Protein AF-A0A2W4J4Z2-F1 (afdb_monomer)

Structure (mmCIF, N/CA/C/O backbone):
data_AF-A0A2W4J4Z2-F1
#
_entry.id   AF-A0A2W4J4Z2-F1
#
loop_
_atom_site.group_PDB
_atom_site.id
_atom_site.type_symbol
_atom_site.label_atom_id
_atom_site.label_alt_id
_atom_site.label_comp_id
_atom_site.label_asym_id
_atom_site.label_entity_id
_atom_site.label_seq_id
_atom_site.pdbx_PDB_ins_code
_atom_site.Cartn_x
_atom_site.Cartn_y
_atom_site.Cartn_z
_atom_site.occupancy
_atom_site.B_iso_or_equiv
_atom_site.auth_seq_id
_atom_site.auth_comp_id
_atom_site.auth_asym_id
_atom_site.auth_atom_id
_atom_site.pdbx_PDB_model_num
ATOM 1 N N . MET A 1 1 ? 28.499 22.709 -15.012 1.00 46.69 1 MET A N 1
ATOM 2 C CA . MET A 1 1 ? 28.611 21.286 -14.610 1.00 46.69 1 MET A CA 1
ATOM 3 C C . MET A 1 1 ? 29.465 21.007 -13.357 1.00 46.69 1 MET A C 1
ATOM 5 O O . MET A 1 1 ? 29.731 19.851 -13.086 1.00 46.69 1 MET A O 1
ATOM 9 N N . ARG A 1 2 ? 29.864 21.999 -12.536 1.00 40.00 2 ARG A N 1
ATOM 10 C CA . ARG A 1 2 ? 30.653 21.748 -11.300 1.00 40.00 2 ARG A CA 1
ATOM 11 C C . ARG A 1 2 ? 29.899 21.963 -9.979 1.00 40.00 2 ARG A C 1
ATOM 13 O O . ARG A 1 2 ? 30.449 21.684 -8.926 1.00 40.00 2 ARG A O 1
ATOM 20 N N . LEU A 1 3 ? 28.638 22.405 -10.022 1.00 38.88 3 LEU A N 1
ATOM 21 C CA . LEU A 1 3 ? 27.833 22.645 -8.814 1.00 38.88 3 LEU A CA 1
ATOM 22 C C . LEU A 1 3 ? 27.005 21.434 -8.351 1.00 38.88 3 LEU A C 1
ATOM 24 O O . LEU A 1 3 ? 26.554 21.417 -7.215 1.00 38.88 3 LEU A O 1
ATOM 28 N N . ARG A 1 4 ? 26.816 20.414 -9.200 1.00 40.72 4 ARG A N 1
ATOM 29 C CA . ARG A 1 4 ? 26.004 19.231 -8.853 1.00 40.72 4 ARG A CA 1
ATOM 30 C C . ARG A 1 4 ? 26.789 18.136 -8.120 1.00 40.72 4 ARG A C 1
ATOM 32 O O . ARG A 1 4 ? 26.182 17.328 -7.436 1.00 40.72 4 ARG A O 1
ATOM 39 N N . LEU A 1 5 ? 28.126 18.159 -8.176 1.00 40.50 5 LEU A N 1
ATOM 40 C CA . LEU A 1 5 ? 28.965 17.169 -7.485 1.00 40.50 5 LEU A CA 1
ATOM 41 C C . LEU A 1 5 ? 29.124 17.436 -5.976 1.00 40.50 5 LEU A C 1
ATOM 43 O O . LEU A 1 5 ? 29.408 16.514 -5.222 1.00 40.50 5 LEU A O 1
ATOM 47 N N . PHE A 1 6 ? 28.931 18.677 -5.514 1.00 36.34 6 PHE A N 1
ATOM 48 C CA . PHE A 1 6 ? 29.131 19.024 -4.099 1.00 36.34 6 PHE A CA 1
ATOM 49 C C . PHE A 1 6 ? 27.925 18.696 -3.204 1.00 36.34 6 PHE A C 1
ATOM 51 O O . PHE A 1 6 ? 28.096 18.503 -2.004 1.00 36.34 6 PHE A O 1
ATOM 58 N N . ALA A 1 7 ? 26.720 18.584 -3.771 1.00 41.31 7 ALA A N 1
ATOM 59 C CA . ALA A 1 7 ? 25.513 18.255 -3.008 1.00 41.31 7 ALA A CA 1
ATOM 60 C C . ALA A 1 7 ? 25.426 16.761 -2.639 1.00 41.31 7 ALA A C 1
ATOM 62 O O . ALA A 1 7 ? 24.812 16.412 -1.635 1.00 41.31 7 ALA A O 1
ATOM 63 N N . PHE A 1 8 ? 26.091 15.888 -3.401 1.00 37.31 8 PHE A N 1
ATOM 64 C CA . PHE A 1 8 ? 26.048 14.440 -3.178 1.00 37.31 8 PHE A CA 1
ATOM 65 C C . PHE A 1 8 ? 26.971 13.990 -2.031 1.00 37.31 8 PHE A C 1
ATOM 67 O O . PHE A 1 8 ? 26.632 13.101 -1.255 1.00 37.31 8 PHE A O 1
ATOM 74 N N . ALA A 1 9 ? 28.111 14.665 -1.849 1.00 37.88 9 ALA A N 1
ATOM 75 C CA . ALA A 1 9 ? 29.084 14.313 -0.812 1.00 37.88 9 ALA A CA 1
ATOM 76 C C . ALA A 1 9 ? 28.636 14.696 0.615 1.00 37.88 9 ALA A C 1
ATOM 78 O O . ALA A 1 9 ? 29.055 1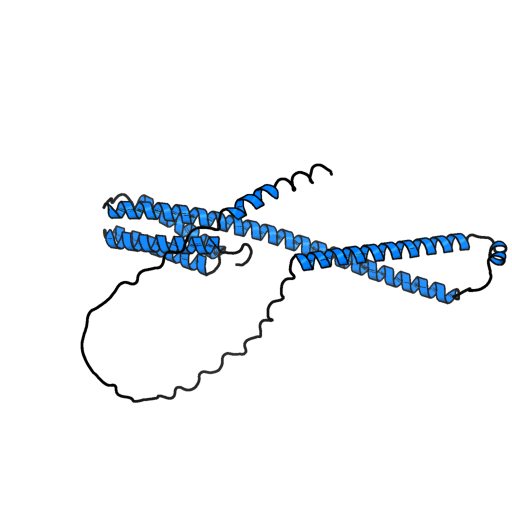4.062 1.580 1.00 37.88 9 ALA A O 1
ATOM 79 N N . ALA A 1 10 ? 27.766 15.701 0.768 1.00 38.25 10 ALA A N 1
ATOM 80 C CA . ALA A 1 10 ? 27.290 16.140 2.082 1.00 38.25 10 ALA A CA 1
ATOM 81 C C . ALA A 1 10 ? 26.184 15.237 2.666 1.00 38.25 10 ALA A C 1
ATOM 83 O O . ALA A 1 10 ? 26.019 15.191 3.883 1.00 38.25 10 ALA A O 1
ATOM 84 N N . SER A 1 11 ? 25.450 14.498 1.825 1.00 36.94 11 SER A N 1
ATOM 85 C CA . SER A 1 11 ? 24.332 13.651 2.271 1.00 36.94 11 SER A CA 1
ATOM 86 C C . SER A 1 11 ? 24.794 12.271 2.768 1.00 36.94 11 SER A C 1
ATOM 88 O O . SER A 1 11 ? 24.260 11.743 3.742 1.00 36.94 11 SER A O 1
ATOM 90 N N . LEU A 1 12 ? 25.881 11.740 2.197 1.00 42.00 12 LEU A N 1
ATOM 91 C CA . LEU A 1 12 ? 26.473 10.459 2.607 1.00 42.00 12 LEU A CA 1
ATOM 92 C C . LEU A 1 12 ? 27.094 10.486 4.013 1.00 42.00 12 LEU A C 1
ATOM 94 O O . LEU A 1 12 ? 27.105 9.467 4.700 1.00 42.00 12 LEU A O 1
ATOM 98 N N . PHE A 1 13 ? 27.552 11.648 4.489 1.00 33.09 13 PHE A N 1
ATOM 99 C CA . PHE A 1 13 ? 28.121 11.763 5.837 1.00 33.09 13 PHE A CA 1
ATOM 100 C C . PHE A 1 13 ? 27.053 11.809 6.946 1.00 33.09 13 PHE A C 1
ATOM 102 O O . PHE A 1 13 ? 27.365 11.529 8.102 1.00 33.09 13 PHE A O 1
ATOM 109 N N . LEU A 1 14 ? 25.794 12.125 6.612 1.00 34.47 14 LEU A N 1
ATOM 110 C CA . LEU A 1 14 ? 24.693 12.180 7.581 1.00 34.47 14 LEU A CA 1
ATOM 111 C C . LEU A 1 14 ? 24.059 10.797 7.838 1.00 34.47 14 LEU A C 1
ATOM 113 O O . LEU A 1 14 ? 23.496 10.566 8.903 1.00 34.47 14 LEU A O 1
ATOM 117 N N . LEU A 1 15 ? 24.182 9.862 6.890 1.00 37.25 15 LEU A N 1
ATOM 118 C CA . LEU A 1 15 ? 23.635 8.502 7.002 1.00 37.25 15 LEU A CA 1
ATOM 119 C C . LEU A 1 15 ? 24.532 7.549 7.809 1.00 37.25 15 LEU A C 1
ATOM 121 O O . LEU A 1 15 ? 24.032 6.627 8.450 1.00 37.25 15 LEU A O 1
ATOM 125 N N . ALA A 1 16 ? 25.843 7.799 7.856 1.00 38.88 16 ALA A N 1
ATOM 126 C CA . ALA A 1 16 ? 26.785 6.946 8.585 1.00 38.88 16 ALA A CA 1
ATOM 127 C C . ALA A 1 16 ? 26.721 7.108 10.119 1.00 38.88 16 ALA A C 1
ATOM 129 O O . ALA A 1 16 ? 27.132 6.211 10.852 1.00 38.88 16 ALA A O 1
ATOM 130 N N . THR A 1 17 ? 26.191 8.223 10.633 1.00 39.25 17 THR A N 1
ATOM 131 C CA . THR A 1 17 ? 26.118 8.482 12.083 1.00 39.25 17 THR A CA 1
ATOM 132 C C . THR A 1 17 ? 24.859 7.923 12.744 1.00 39.25 17 THR A C 1
ATOM 134 O O . THR A 1 17 ? 24.871 7.674 13.948 1.00 39.25 17 THR A O 1
ATOM 137 N N . ILE A 1 18 ? 23.796 7.651 11.982 1.00 40.28 18 ILE A N 1
ATOM 138 C CA . ILE A 1 18 ? 22.544 7.089 12.519 1.00 40.28 18 ILE A CA 1
ATOM 139 C C . ILE A 1 18 ? 22.643 5.559 12.668 1.00 40.28 18 ILE A C 1
ATOM 141 O O . ILE A 1 18 ? 22.055 4.983 13.582 1.00 40.28 18 ILE A O 1
ATOM 145 N N . GLY A 1 19 ? 23.479 4.899 11.856 1.00 31.73 19 GLY A N 1
ATOM 146 C CA . GLY A 1 19 ? 23.678 3.445 11.896 1.00 31.73 19 GLY A CA 1
ATOM 147 C C . GLY A 1 19 ? 24.423 2.900 13.124 1.00 31.73 19 GLY A C 1
ATOM 148 O O . GLY A 1 19 ? 24.453 1.689 13.315 1.00 31.73 19 GLY A O 1
ATOM 149 N N . HIS A 1 20 ? 25.014 3.748 13.973 1.00 31.92 20 HIS A N 1
ATOM 150 C CA . HIS A 1 20 ? 25.823 3.298 15.119 1.00 31.92 20 HIS A CA 1
ATOM 151 C C . HIS A 1 20 ? 25.107 3.337 16.482 1.00 31.92 20 HIS A C 1
ATOM 153 O O . HIS A 1 20 ? 25.705 2.956 17.484 1.00 31.92 20 HIS A O 1
ATOM 159 N N . VAL A 1 21 ? 23.842 3.772 16.551 1.00 34.03 21 VAL A N 1
ATOM 160 C CA . VAL A 1 21 ? 23.136 3.971 17.839 1.00 34.03 21 VAL A CA 1
ATOM 161 C C . VAL A 1 21 ? 22.196 2.812 18.220 1.00 34.03 21 VAL A C 1
ATOM 163 O O . VAL A 1 21 ? 21.769 2.732 19.365 1.00 34.03 21 VAL A O 1
ATOM 166 N N . LEU A 1 22 ? 21.911 1.857 17.327 1.00 35.56 22 LEU A N 1
ATOM 167 C CA . LEU A 1 22 ? 20.910 0.805 17.594 1.00 35.56 22 LEU A CA 1
ATOM 168 C C . LEU A 1 22 ? 21.456 -0.533 18.124 1.00 35.56 22 LEU A C 1
ATOM 170 O O . LEU A 1 22 ? 20.677 -1.448 18.381 1.00 35.56 22 LEU A O 1
ATOM 174 N N . VAL A 1 23 ? 22.763 -0.659 18.361 1.00 39.25 23 VAL A N 1
ATOM 175 C CA . VAL A 1 23 ? 23.353 -1.879 18.936 1.00 39.25 23 VAL A CA 1
ATOM 176 C C . VAL A 1 23 ? 23.717 -1.632 20.395 1.00 39.25 23 VAL A C 1
ATOM 178 O O . VAL A 1 23 ? 24.866 -1.323 20.687 1.00 39.25 23 VAL A O 1
ATOM 181 N N . GLN A 1 24 ? 22.731 -1.733 21.293 1.00 41.06 24 GLN A N 1
ATOM 182 C CA . GLN A 1 24 ? 22.872 -2.211 22.683 1.00 41.06 24 GLN A CA 1
ATOM 183 C C . GLN A 1 24 ? 21.588 -1.938 23.484 1.00 41.06 24 GLN A C 1
ATOM 185 O O . GLN A 1 24 ? 21.377 -0.812 23.914 1.00 41.06 24 GLN A O 1
ATOM 190 N N . MET A 1 25 ? 20.781 -2.975 23.752 1.00 31.50 25 MET A N 1
ATOM 191 C CA . MET A 1 25 ? 20.082 -3.172 25.037 1.00 31.50 25 MET A CA 1
ATOM 192 C C . MET A 1 25 ? 19.754 -4.668 25.258 1.00 31.50 25 MET A C 1
ATOM 194 O O . MET A 1 25 ? 19.619 -5.404 24.280 1.00 31.50 25 MET A O 1
ATOM 198 N N . PRO A 1 26 ? 19.729 -5.145 26.522 1.00 34.91 26 PRO A N 1
ATOM 199 C CA . PRO A 1 26 ? 19.948 -6.548 26.879 1.00 34.91 26 PRO A CA 1
ATOM 200 C C . PRO A 1 26 ? 18.662 -7.388 26.887 1.00 34.91 26 PRO A C 1
ATOM 202 O O . PRO A 1 26 ? 17.596 -6.914 27.274 1.00 34.91 26 PRO A O 1
ATOM 205 N N . TYR A 1 27 ? 18.792 -8.661 26.507 1.00 29.92 27 TYR A N 1
ATOM 206 C CA . TYR A 1 27 ? 17.756 -9.689 26.644 1.00 29.92 27 TYR A CA 1
ATOM 207 C C . TYR A 1 27 ? 17.441 -9.950 28.127 1.00 29.92 27 TYR A C 1
ATOM 209 O O . TYR A 1 27 ? 18.345 -10.256 28.904 1.00 29.92 27 TYR A O 1
ATOM 217 N N . GLY A 1 28 ? 16.165 -9.850 28.506 1.00 28.72 28 GLY A N 1
ATOM 218 C CA . GLY A 1 28 ? 15.627 -10.378 29.762 1.00 28.72 28 GLY A CA 1
ATOM 219 C C . GLY A 1 28 ? 14.866 -11.680 29.497 1.00 28.72 28 GLY A C 1
ATOM 220 O O . GLY A 1 28 ? 14.034 -11.726 28.593 1.00 28.72 28 GLY A O 1
ATOM 221 N N . GLU A 1 29 ? 15.184 -12.728 30.254 1.00 34.25 29 GLU A N 1
ATOM 222 C CA . GLU A 1 29 ? 14.564 -14.060 30.185 1.00 34.25 29 GLU A CA 1
ATOM 223 C C . GLU A 1 29 ? 13.092 -14.038 30.654 1.00 34.25 29 GLU A C 1
ATOM 225 O O . GLU A 1 29 ? 12.783 -13.359 31.639 1.00 34.25 29 GLU A O 1
ATOM 230 N N . PRO A 1 30 ? 12.172 -14.781 30.006 1.00 36.34 30 PRO A N 1
ATOM 231 C CA . PRO A 1 30 ? 10.805 -14.925 30.489 1.00 36.34 30 PRO A CA 1
A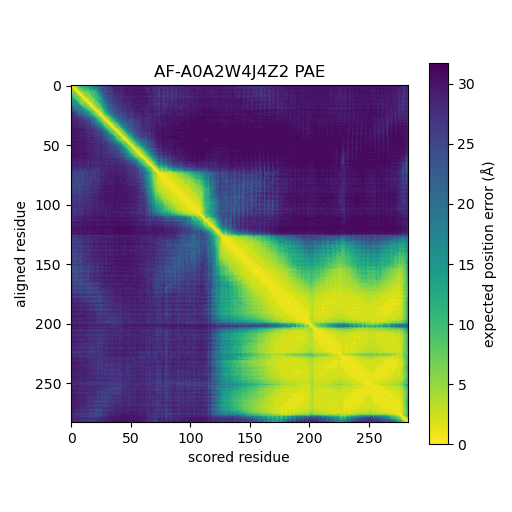TOM 232 C C . PRO A 1 30 ? 10.695 -16.055 31.526 1.00 36.34 30 PRO A C 1
ATOM 234 O O . PRO A 1 30 ? 11.036 -17.204 31.260 1.00 36.34 30 PRO A O 1
ATOM 237 N N . SER A 1 31 ? 10.177 -15.723 32.708 1.00 33.66 31 SER A N 1
ATOM 238 C CA . SER A 1 31 ? 9.747 -16.666 33.745 1.00 33.66 31 SER A CA 1
ATOM 239 C C . SER A 1 31 ? 8.439 -17.370 33.354 1.00 33.66 31 SER A C 1
ATOM 241 O O . SER A 1 31 ? 7.450 -16.695 33.056 1.00 33.66 31 SER A O 1
ATOM 243 N N . GLU A 1 32 ? 8.422 -18.704 33.399 1.00 34.62 32 GLU A N 1
ATOM 244 C CA . GLU A 1 32 ? 7.226 -19.547 33.244 1.00 34.62 32 GLU A CA 1
ATOM 245 C C . GLU A 1 32 ? 6.278 -19.412 34.454 1.00 34.62 32 GLU A C 1
ATOM 247 O O . GLU A 1 32 ? 6.755 -19.232 35.578 1.00 34.62 32 GLU A O 1
ATOM 252 N N . PRO A 1 33 ? 4.947 -19.532 34.281 1.00 39.25 33 PRO A N 1
ATOM 253 C CA . PRO A 1 33 ? 4.044 -19.762 35.397 1.00 39.25 33 PRO A CA 1
ATOM 254 C C . PRO A 1 33 ? 3.832 -21.265 35.645 1.00 39.25 33 PRO A C 1
ATOM 256 O O . PRO A 1 33 ? 3.427 -22.013 34.755 1.00 39.25 33 PRO A O 1
ATOM 259 N N . GLU A 1 34 ? 4.060 -21.671 36.893 1.00 32.53 34 GLU A N 1
ATOM 260 C CA . GLU A 1 34 ? 3.671 -22.958 37.472 1.00 32.53 34 GLU A CA 1
ATOM 261 C C . GLU A 1 34 ? 2.147 -23.168 37.379 1.00 32.53 34 GLU A C 1
ATOM 263 O O . GLU A 1 34 ? 1.359 -22.297 37.760 1.00 32.53 34 GLU A O 1
ATOM 268 N N . VAL A 1 35 ? 1.724 -24.351 36.925 1.00 35.44 35 VAL A N 1
ATOM 269 C CA . VAL A 1 35 ? 0.361 -24.863 37.120 1.00 35.44 35 VAL A CA 1
ATOM 270 C C . VAL A 1 35 ? 0.474 -26.243 37.766 1.00 35.44 35 VAL A C 1
ATOM 272 O O . VAL A 1 35 ? 0.709 -27.240 37.089 1.00 35.44 35 VAL A O 1
ATOM 275 N N . GLU A 1 36 ? 0.313 -26.291 39.088 1.00 33.44 36 GLU A N 1
ATOM 276 C CA . GLU A 1 36 ? 0.026 -27.517 39.837 1.00 33.44 36 GLU A CA 1
ATOM 277 C C . GLU A 1 36 ? -1.491 -27.671 40.028 1.00 33.44 36 GLU A C 1
ATOM 279 O O . GLU A 1 36 ? -2.189 -26.717 40.378 1.00 33.44 36 GLU A O 1
ATOM 284 N N . GLY A 1 37 ? -1.996 -28.894 39.839 1.00 30.70 37 GLY A N 1
ATOM 285 C CA . GLY A 1 37 ? -3.368 -29.278 40.178 1.00 30.70 37 GLY A CA 1
ATOM 286 C C . GLY A 1 37 ? -3.763 -30.645 39.613 1.00 30.70 37 GLY A C 1
ATOM 287 O O . GLY A 1 37 ? -4.144 -30.752 38.454 1.00 30.70 37 GLY A O 1
ATOM 288 N N . GLU A 1 38 ? -3.646 -31.677 40.448 1.00 34.31 38 GLU A N 1
ATOM 289 C CA . GLU A 1 38 ? -3.765 -33.115 40.166 1.00 3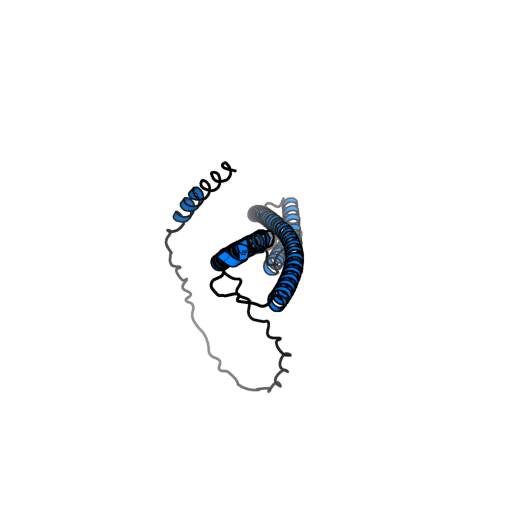4.31 38 GLU A CA 1
ATOM 290 C C . GLU A 1 38 ? -5.181 -33.678 39.862 1.00 34.31 38 GLU A C 1
ATOM 292 O O . GLU A 1 38 ? -6.189 -33.198 40.378 1.00 34.31 38 GLU A O 1
ATOM 297 N N . ALA A 1 39 ? -5.156 -34.835 39.172 1.00 30.52 39 ALA A N 1
ATOM 298 C CA . ALA A 1 39 ? -5.860 -36.109 39.451 1.00 30.52 39 ALA A CA 1
ATOM 299 C C . ALA A 1 39 ? -7.185 -36.505 38.745 1.00 30.52 39 ALA A C 1
ATOM 301 O O . ALA A 1 39 ? -8.235 -35.896 38.927 1.00 30.52 39 ALA A O 1
ATOM 302 N N . GLY A 1 40 ? -7.108 -37.695 38.113 1.00 27.95 40 GLY A N 1
ATOM 303 C CA . GLY A 1 40 ? -8.169 -38.705 37.920 1.00 27.95 40 GLY A CA 1
ATOM 304 C C . GLY A 1 40 ? -8.711 -38.804 36.486 1.00 27.95 40 GLY A C 1
ATOM 305 O O . GLY A 1 40 ? -8.959 -37.787 35.861 1.00 27.95 40 GLY A O 1
ATOM 306 N N . GLU A 1 41 ? -8.968 -39.954 35.863 1.00 30.42 41 GLU A N 1
ATOM 307 C CA . GLU A 1 41 ? -8.806 -41.378 36.175 1.00 30.42 41 GLU A CA 1
ATOM 308 C C . GLU A 1 41 ? -9.129 -42.135 34.858 1.00 30.42 41 GLU A C 1
ATOM 310 O O . GLU A 1 41 ? -10.067 -41.783 34.150 1.00 30.42 41 GLU A O 1
ATOM 315 N N . GLU A 1 42 ? -8.274 -43.092 34.504 1.00 34.31 42 GLU A N 1
ATOM 316 C CA . GLU A 1 42 ? -8.467 -44.315 33.702 1.00 34.31 42 GLU A CA 1
ATOM 317 C C . GLU A 1 42 ? -9.716 -44.501 32.789 1.00 34.31 42 GLU A C 1
ATOM 319 O O . GLU A 1 42 ? -10.833 -44.680 33.266 1.00 34.31 42 GLU A O 1
ATOM 324 N N . ALA A 1 43 ? -9.498 -44.647 31.468 1.00 31.88 43 ALA A N 1
ATOM 325 C CA . ALA A 1 43 ? -10.271 -45.558 30.600 1.00 31.88 43 ALA A CA 1
ATOM 326 C C . ALA A 1 43 ? -9.519 -45.875 29.285 1.00 31.88 43 ALA A C 1
ATOM 328 O O . ALA A 1 43 ? -9.172 -44.982 28.515 1.00 31.88 43 ALA A O 1
ATOM 329 N N . ALA A 1 44 ? -9.270 -47.166 29.053 1.00 32.66 44 ALA A N 1
ATOM 330 C CA . ALA A 1 44 ? -8.616 -47.761 27.882 1.00 32.66 44 ALA A CA 1
ATOM 331 C C . ALA A 1 44 ? -9.518 -47.764 26.614 1.00 32.66 44 ALA A C 1
ATOM 333 O O . ALA A 1 44 ? -10.734 -47.600 26.741 1.00 32.66 44 ALA A O 1
ATOM 334 N N . PRO A 1 45 ? -8.953 -47.957 25.401 1.00 45.53 45 PRO A N 1
ATOM 335 C CA . PRO A 1 45 ? -9.642 -47.739 24.127 1.00 45.53 45 PRO A CA 1
ATOM 336 C C . PRO A 1 45 ? -10.375 -48.999 23.635 1.00 45.53 45 PRO A C 1
ATOM 338 O O . PRO A 1 45 ? -10.082 -50.104 24.097 1.00 45.53 45 PRO A O 1
ATOM 341 N N . PRO A 1 46 ? -11.246 -48.862 22.624 1.00 43.56 46 PRO A N 1
ATOM 342 C CA . PRO A 1 46 ? -11.411 -49.921 21.643 1.00 43.56 46 PRO A CA 1
ATOM 343 C C . PRO A 1 46 ? -11.008 -49.455 20.239 1.00 43.56 46 PRO A C 1
ATOM 345 O O . PRO A 1 46 ? -11.425 -48.402 19.755 1.00 43.56 46 PRO A O 1
ATOM 348 N N . GLU A 1 47 ? -10.177 -50.286 19.621 1.00 39.94 47 GLU A N 1
ATOM 349 C CA . GLU A 1 47 ? -9.998 -50.421 18.178 1.00 39.94 47 GLU A CA 1
ATOM 350 C C . GLU A 1 47 ? -11.332 -50.858 17.546 1.00 39.94 47 GLU A C 1
ATOM 352 O O . GLU A 1 47 ? -12.048 -51.655 18.152 1.00 39.94 47 GLU A O 1
ATOM 357 N N . ASP A 1 48 ? -11.686 -50.308 16.379 1.00 34.31 48 ASP A N 1
ATOM 358 C CA . ASP A 1 48 ? -12.068 -51.077 15.181 1.00 34.31 48 ASP A CA 1
ATOM 359 C C . ASP A 1 48 ? -12.652 -50.179 14.067 1.00 34.31 48 ASP A C 1
ATOM 361 O O . ASP A 1 48 ? -13.325 -49.182 14.320 1.00 34.31 48 ASP A O 1
ATOM 365 N N . GLU A 1 49 ? -12.406 -50.622 12.828 1.00 37.47 49 GLU A N 1
ATOM 366 C CA . GLU A 1 49 ? -12.918 -50.163 11.521 1.00 37.47 49 GLU A CA 1
ATOM 367 C C . GLU A 1 49 ? -12.065 -49.156 10.723 1.00 37.47 49 GLU A C 1
ATOM 369 O O . GLU A 1 49 ? -12.436 -48.014 10.448 1.00 37.47 49 GLU A O 1
ATOM 374 N N . GLU A 1 50 ? -10.944 -49.674 10.204 1.00 37.75 50 GLU A N 1
ATOM 375 C CA . GLU A 1 50 ? -10.357 -49.252 8.927 1.00 37.75 50 GLU A CA 1
ATOM 376 C C . GLU A 1 50 ? -11.366 -49.451 7.779 1.00 37.75 50 GLU A C 1
ATOM 378 O O . GLU A 1 50 ? -11.433 -50.499 7.132 1.00 37.75 50 GLU A O 1
ATOM 383 N N . ALA A 1 51 ? -12.145 -48.414 7.477 1.00 34.84 51 ALA A N 1
ATOM 384 C CA . ALA A 1 51 ? -12.721 -48.253 6.151 1.00 34.84 51 ALA A CA 1
ATOM 385 C C . ALA A 1 51 ? -11.617 -47.738 5.212 1.00 34.84 51 ALA A C 1
ATOM 387 O O . ALA A 1 51 ? -11.262 -46.560 5.237 1.00 34.84 51 ALA A O 1
ATOM 388 N N . LEU A 1 52 ? -11.060 -48.636 4.394 1.00 36.50 52 LEU A N 1
ATOM 389 C CA . LEU A 1 52 ? -10.184 -48.312 3.265 1.00 36.50 52 LEU A CA 1
ATOM 390 C C . LEU A 1 52 ? -10.919 -47.360 2.305 1.00 36.50 52 LEU A C 1
ATOM 392 O O . LEU A 1 52 ? -11.679 -47.797 1.442 1.00 36.50 52 LEU A O 1
ATOM 396 N N . ALA A 1 53 ? -10.708 -46.055 2.471 1.00 38.62 53 ALA A N 1
ATOM 397 C CA . ALA A 1 53 ? -11.091 -45.060 1.483 1.00 38.62 53 ALA A CA 1
ATOM 398 C C . ALA A 1 53 ? -10.155 -45.179 0.271 1.00 38.62 53 ALA A C 1
ATOM 400 O O . ALA A 1 53 ? -8.932 -45.209 0.419 1.00 38.62 53 ALA A O 1
ATOM 401 N N . GLU A 1 54 ? -10.743 -45.277 -0.922 1.00 46.44 54 GLU A N 1
ATOM 402 C CA . GLU A 1 54 ? -10.032 -45.243 -2.201 1.00 46.44 54 GLU A CA 1
ATOM 403 C C . GLU A 1 54 ? -9.074 -44.037 -2.259 1.00 46.44 54 GLU A C 1
ATOM 405 O O . GLU A 1 54 ? -9.448 -42.942 -1.824 1.00 46.44 54 GLU A O 1
ATOM 410 N N . PRO A 1 55 ? -7.844 -44.191 -2.791 1.00 43.66 55 PRO A N 1
ATOM 411 C CA . PRO A 1 55 ? -6.949 -43.057 -2.955 1.00 43.66 55 PRO A CA 1
ATOM 412 C C . PRO A 1 55 ? -7.582 -42.046 -3.917 1.00 43.66 55 PRO A C 1
ATOM 414 O O . PRO A 1 55 ? -7.979 -42.389 -5.032 1.00 43.66 55 PRO A O 1
ATOM 417 N N . ALA A 1 56 ? -7.673 -40.795 -3.465 1.00 46.22 56 ALA A N 1
ATOM 418 C CA . ALA A 1 56 ? -8.107 -39.673 -4.284 1.00 46.22 56 ALA A CA 1
ATOM 419 C C . ALA A 1 56 ? -7.260 -39.580 -5.572 1.00 46.22 56 ALA A C 1
ATOM 421 O O . ALA A 1 56 ? -6.061 -39.877 -5.536 1.00 46.22 56 ALA A O 1
ATOM 422 N N . PRO A 1 57 ? -7.850 -39.173 -6.712 1.00 40.88 57 PRO A N 1
ATOM 423 C CA . PRO A 1 57 ? -7.090 -38.954 -7.935 1.00 40.88 57 PRO A CA 1
ATOM 424 C C . PRO A 1 57 ? -6.021 -37.881 -7.699 1.00 40.88 57 PRO A C 1
ATOM 426 O O . PRO A 1 57 ? -6.290 -36.852 -7.077 1.00 40.88 57 PRO A O 1
ATOM 429 N N . LEU A 1 58 ? -4.810 -38.150 -8.192 1.00 49.06 58 LEU A N 1
ATOM 430 C CA . LEU A 1 58 ? -3.689 -37.210 -8.193 1.00 49.06 58 LEU A CA 1
ATOM 431 C C . LEU A 1 58 ? -4.123 -35.863 -8.804 1.00 49.06 58 LEU A C 1
ATOM 433 O O . LEU A 1 58 ? -4.905 -35.867 -9.764 1.00 49.06 58 LEU A O 1
ATOM 437 N N . PRO A 1 59 ? -3.635 -34.722 -8.281 1.00 46.53 59 PRO A N 1
ATOM 438 C CA . PRO A 1 59 ? -3.848 -33.434 -8.930 1.00 46.53 59 PRO A CA 1
ATOM 439 C C . PRO A 1 59 ? -3.251 -33.462 -10.350 1.00 46.53 59 PRO A C 1
ATOM 441 O O . PRO A 1 59 ? -2.267 -34.171 -10.578 1.00 46.53 59 PRO A O 1
ATOM 444 N N . PRO A 1 60 ? -3.849 -32.742 -11.318 1.00 45.22 60 PRO A N 1
ATOM 445 C CA . PRO A 1 60 ? -3.276 -32.633 -12.650 1.00 45.22 60 PRO A CA 1
ATOM 446 C C . PRO A 1 60 ? -1.931 -31.908 -12.565 1.00 45.22 60 PRO A C 1
ATOM 448 O O . PRO A 1 60 ? -1.763 -31.023 -11.728 1.00 45.22 60 PRO A O 1
ATOM 451 N N . ASP A 1 61 ? -1.014 -32.343 -13.427 1.00 42.94 61 ASP A N 1
ATOM 452 C CA . ASP A 1 61 ? 0.387 -31.940 -13.533 1.00 42.94 61 ASP A CA 1
ATOM 453 C C . ASP A 1 61 ? 0.648 -30.490 -13.091 1.00 42.94 61 ASP A C 1
ATOM 455 O O . ASP A 1 61 ? 0.155 -29.538 -13.699 1.00 42.94 61 ASP A O 1
ATOM 459 N N . GLU A 1 62 ? 1.447 -30.342 -12.030 1.00 40.91 62 GLU A N 1
ATOM 460 C CA . GLU A 1 62 ? 2.116 -29.088 -11.704 1.00 40.91 62 GLU A CA 1
ATOM 461 C C . GLU A 1 62 ? 2.977 -28.705 -12.908 1.00 40.91 62 GLU A C 1
ATOM 463 O O . GLU A 1 62 ? 4.022 -29.299 -13.184 1.00 40.91 62 GLU A O 1
ATOM 468 N N . GLU A 1 63 ? 2.495 -27.722 -13.659 1.00 46.19 63 GLU A N 1
ATOM 469 C CA . GLU A 1 63 ? 3.304 -26.958 -14.587 1.00 46.19 63 GLU A CA 1
ATOM 470 C C . GLU A 1 63 ? 4.462 -26.385 -13.766 1.00 46.19 63 GLU A C 1
ATOM 472 O O . GLU A 1 63 ? 4.269 -25.527 -12.904 1.00 46.19 63 GLU A O 1
ATOM 477 N N . LEU A 1 64 ? 5.649 -26.965 -13.962 1.00 42.41 64 LEU A N 1
ATOM 478 C CA . LEU A 1 64 ? 6.905 -26.515 -13.380 1.00 42.41 64 LEU A CA 1
ATOM 479 C C . LEU A 1 64 ? 7.070 -25.034 -13.718 1.00 42.41 64 LEU A C 1
ATOM 481 O O . LEU A 1 64 ? 7.498 -24.678 -14.816 1.00 42.41 64 LEU A O 1
ATOM 485 N N . VAL A 1 65 ? 6.702 -24.177 -12.769 1.00 43.53 65 VAL A N 1
ATOM 486 C CA . VAL A 1 65 ? 7.061 -22.765 -12.777 1.00 43.53 65 VAL A CA 1
ATOM 487 C C . VAL A 1 65 ? 8.587 -22.732 -12.851 1.00 43.53 65 VAL A C 1
ATOM 489 O O . VAL A 1 65 ? 9.225 -23.349 -11.992 1.00 43.53 65 VAL A O 1
ATOM 492 N N . PRO A 1 66 ? 9.196 -22.101 -13.870 1.00 46.62 66 PRO A N 1
ATOM 493 C CA . PRO A 1 66 ? 10.643 -21.997 -13.912 1.00 46.62 66 PRO A CA 1
ATOM 494 C C . PRO A 1 66 ? 11.102 -21.279 -12.642 1.00 46.62 66 PRO A C 1
ATOM 496 O O . PRO A 1 66 ? 10.623 -20.191 -12.315 1.00 46.62 66 PRO A O 1
ATOM 499 N N . GLU A 1 67 ? 11.980 -21.952 -11.897 1.00 46.28 67 GLU A N 1
ATOM 500 C CA . GLU A 1 67 ? 12.670 -21.396 -10.740 1.00 46.28 67 GLU A CA 1
ATOM 501 C C . GLU A 1 67 ? 13.293 -20.051 -11.124 1.00 46.28 67 GLU A C 1
ATOM 503 O O . GLU A 1 67 ? 13.811 -19.887 -12.230 1.00 46.28 67 GLU A O 1
ATOM 508 N N . GLY A 1 68 ? 13.159 -19.085 -10.214 1.00 46.34 68 GLY A N 1
ATOM 509 C CA . GLY A 1 68 ? 13.414 -17.675 -10.463 1.00 46.34 68 GLY A CA 1
ATOM 510 C C . GLY A 1 68 ? 14.728 -17.397 -11.184 1.00 46.34 68 GLY A C 1
ATOM 511 O O . GLY A 1 68 ? 15.791 -17.868 -10.780 1.00 46.34 68 GLY A O 1
ATOM 512 N N . GLU A 1 69 ? 14.650 -16.557 -12.215 1.00 47.94 69 GLU A N 1
ATOM 513 C CA . GLU A 1 69 ? 15.816 -15.821 -12.681 1.00 47.94 69 GLU A CA 1
ATOM 514 C C . GLU A 1 69 ? 16.339 -14.990 -11.508 1.00 47.94 69 GLU A C 1
ATOM 516 O O . GLU A 1 69 ? 15.686 -14.060 -11.027 1.00 47.94 69 GLU A O 1
ATOM 521 N N . GLU A 1 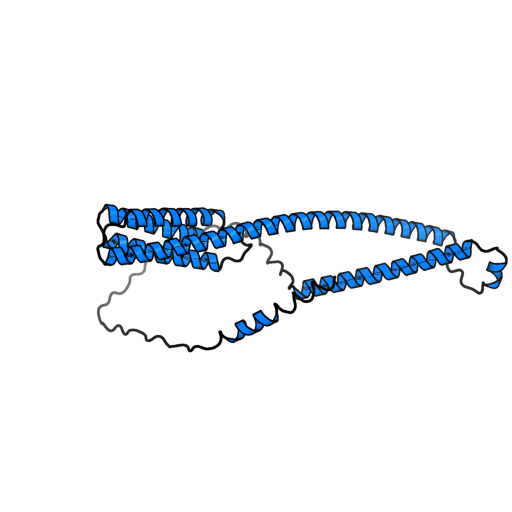70 ? 17.510 -15.377 -11.004 1.00 53.28 70 GLU A N 1
ATOM 522 C CA . GLU A 1 70 ? 18.283 -14.573 -10.071 1.00 53.28 70 GLU A CA 1
ATOM 523 C C . GLU A 1 70 ? 18.529 -13.215 -10.730 1.00 53.28 70 GLU A C 1
ATOM 525 O O . GLU A 1 70 ? 19.338 -13.089 -11.650 1.00 53.28 70 GLU A O 1
ATOM 530 N N . VAL A 1 71 ? 17.789 -12.197 -10.284 1.00 53.78 71 VAL A N 1
ATOM 531 C CA . VAL A 1 71 ? 18.008 -10.819 -10.718 1.00 53.78 71 VAL A CA 1
ATOM 532 C C . VAL A 1 71 ? 19.471 -10.480 -10.411 1.00 53.78 71 VAL A C 1
ATOM 534 O O . VAL A 1 71 ? 19.870 -10.568 -9.244 1.00 53.78 71 VAL A O 1
ATOM 537 N N . PRO A 1 72 ? 20.287 -10.140 -11.425 1.00 57.72 72 PRO A N 1
ATOM 538 C CA . PRO A 1 72 ? 21.713 -9.922 -11.237 1.00 57.72 72 PRO A CA 1
ATOM 539 C C . PRO A 1 72 ? 21.947 -8.789 -10.232 1.00 57.72 72 PRO A C 1
ATOM 541 O O . PRO A 1 72 ? 21.341 -7.721 -10.323 1.00 57.72 72 PRO A O 1
ATOM 544 N N . ASP A 1 73 ? 22.827 -9.036 -9.259 1.00 76.00 73 ASP A N 1
ATOM 545 C CA . ASP A 1 73 ? 23.211 -8.063 -8.234 1.00 76.00 73 ASP A CA 1
ATOM 546 C C . ASP A 1 73 ? 23.665 -6.741 -8.885 1.00 76.00 73 ASP A C 1
ATOM 548 O O . ASP A 1 73 ? 24.273 -6.733 -9.959 1.00 76.00 73 ASP A O 1
ATOM 552 N N . ILE A 1 74 ? 23.412 -5.608 -8.232 1.00 67.69 74 ILE A N 1
ATOM 553 C CA . ILE A 1 74 ? 23.725 -4.260 -8.732 1.00 67.69 74 ILE A CA 1
ATOM 554 C C . ILE A 1 74 ? 25.214 -4.138 -9.086 1.00 67.69 74 ILE A C 1
ATOM 556 O O . ILE A 1 74 ? 25.579 -3.454 -10.046 1.00 67.69 74 ILE A O 1
ATOM 560 N N . GLU A 1 75 ? 26.086 -4.829 -8.350 1.00 69.88 75 GLU A N 1
ATOM 561 C CA . GLU A 1 75 ? 27.520 -4.881 -8.644 1.00 69.88 75 GLU A CA 1
ATOM 562 C C . GLU A 1 75 ? 27.815 -5.609 -9.968 1.00 69.88 75 GLU A C 1
ATOM 564 O O . GLU A 1 75 ? 28.653 -5.156 -10.748 1.00 69.88 75 GLU A O 1
ATOM 569 N N . THR A 1 76 ? 27.061 -6.666 -10.288 1.00 73.81 76 THR A N 1
ATOM 570 C CA . THR A 1 76 ? 27.184 -7.396 -11.560 1.00 73.81 76 THR A CA 1
ATOM 571 C C . THR A 1 76 ? 26.648 -6.594 -12.744 1.00 73.81 76 THR A C 1
ATOM 573 O O . THR A 1 76 ? 27.302 -6.550 -13.785 1.00 73.81 76 THR A O 1
ATOM 576 N N . LEU A 1 77 ? 25.539 -5.866 -12.577 1.00 68.25 77 LEU A N 1
ATOM 577 C CA . LEU A 1 77 ? 25.018 -4.949 -13.599 1.00 68.25 77 LEU A CA 1
ATOM 578 C C . LEU A 1 77 ? 25.989 -3.794 -13.874 1.00 68.25 77 LEU A C 1
ATOM 580 O O . LEU A 1 77 ? 26.213 -3.413 -15.023 1.00 68.25 77 LEU A O 1
ATOM 584 N N . ARG A 1 78 ? 26.632 -3.266 -12.828 1.00 75.75 78 ARG A N 1
ATOM 585 C CA . ARG A 1 78 ? 27.659 -2.229 -12.965 1.00 75.75 78 ARG A CA 1
ATOM 586 C C . ARG A 1 78 ? 28.897 -2.739 -13.703 1.00 75.75 78 ARG A C 1
ATOM 588 O O . ARG A 1 78 ? 29.397 -2.050 -14.589 1.00 75.75 78 ARG A O 1
ATOM 595 N N . GLN A 1 79 ? 29.356 -3.946 -13.378 1.00 78.06 79 GLN A N 1
ATOM 596 C CA . GLN A 1 79 ? 30.465 -4.602 -14.072 1.00 78.06 79 GLN A CA 1
ATOM 597 C C . GLN A 1 79 ? 30.138 -4.810 -15.562 1.00 78.06 79 GLN A C 1
ATOM 599 O O . GLN A 1 79 ? 30.946 -4.489 -16.431 1.00 78.06 79 GLN A O 1
ATOM 604 N N . GLN A 1 80 ? 28.920 -5.271 -15.868 1.00 74.44 80 GLN A N 1
ATOM 605 C CA . GLN A 1 80 ? 28.449 -5.469 -17.240 1.00 74.44 80 GLN A CA 1
ATOM 606 C C . GLN A 1 80 ? 28.361 -4.155 -18.025 1.00 74.44 80 GLN A C 1
ATOM 608 O O . GLN A 1 80 ? 28.737 -4.121 -19.199 1.00 74.44 80 GLN A O 1
ATOM 613 N N . ALA A 1 81 ? 27.925 -3.067 -17.385 1.00 73.44 81 ALA A N 1
ATOM 614 C CA . ALA A 1 81 ? 27.893 -1.741 -17.994 1.00 73.44 81 ALA A CA 1
ATOM 615 C C . ALA A 1 81 ? 29.306 -1.207 -18.298 1.00 73.44 81 ALA A C 1
ATOM 617 O O . ALA A 1 81 ? 29.540 -0.662 -19.377 1.00 73.44 81 ALA A O 1
ATOM 618 N N . GLU A 1 82 ? 30.270 -1.401 -17.392 1.00 80.75 82 GLU A N 1
ATOM 619 C CA . GLU A 1 82 ? 31.671 -1.012 -17.611 1.00 80.75 82 GLU A CA 1
ATOM 620 C C . GLU A 1 82 ? 32.323 -1.828 -18.745 1.00 80.75 82 GLU A C 1
ATOM 622 O O . GLU A 1 82 ? 33.019 -1.268 -19.598 1.00 80.75 82 GLU A O 1
ATOM 627 N N . ASP A 1 83 ? 32.034 -3.129 -18.827 1.00 81.81 83 ASP A N 1
ATOM 628 C CA . ASP A 1 83 ? 32.520 -3.999 -19.903 1.00 81.81 83 ASP A CA 1
ATOM 629 C C . ASP A 1 83 ? 31.845 -3.703 -21.253 1.00 81.81 83 ASP A C 1
ATOM 631 O O . ASP A 1 83 ? 32.471 -3.826 -22.311 1.00 81.81 83 ASP A O 1
ATOM 635 N N . ALA A 1 84 ? 30.575 -3.290 -21.258 1.00 71.50 84 ALA A N 1
ATOM 636 C CA . ALA A 1 84 ? 29.896 -2.810 -22.461 1.00 71.50 84 ALA A CA 1
ATOM 637 C C . ALA A 1 84 ? 30.517 -1.496 -22.961 1.00 71.50 84 ALA A C 1
ATOM 639 O O . ALA A 1 84 ? 30.839 -1.377 -24.143 1.00 71.50 84 ALA A O 1
ATOM 640 N N . GLN A 1 85 ? 30.786 -0.545 -22.061 1.00 72.69 85 GLN A N 1
ATOM 641 C CA . GLN A 1 85 ? 31.445 0.717 -22.408 1.00 72.69 85 GLN A CA 1
ATOM 642 C C . GLN A 1 85 ? 32.865 0.507 -22.947 1.00 72.69 85 GLN A C 1
ATOM 644 O O . GLN A 1 85 ? 33.263 1.176 -23.902 1.00 72.69 85 GLN A O 1
ATOM 649 N N . ARG A 1 86 ? 33.622 -0.445 -22.386 1.00 83.88 86 ARG A N 1
ATOM 650 C CA . ARG A 1 86 ? 34.957 -0.794 -22.893 1.00 83.88 86 ARG A CA 1
ATOM 651 C C . ARG A 1 86 ? 34.893 -1.378 -24.306 1.00 83.88 86 ARG A C 1
ATOM 653 O O . ARG A 1 86 ? 35.646 -0.932 -25.166 1.00 83.88 86 ARG A O 1
ATOM 660 N N . ARG A 1 87 ? 33.953 -2.291 -24.572 1.00 79.69 87 ARG A N 1
ATOM 661 C CA . ARG A 1 87 ? 33.742 -2.858 -25.916 1.00 79.69 87 ARG A CA 1
ATOM 662 C C . ARG A 1 87 ? 33.377 -1.784 -26.940 1.00 79.69 87 ARG A C 1
ATOM 664 O O . ARG A 1 87 ? 33.932 -1.767 -28.034 1.00 79.69 87 ARG A O 1
ATOM 671 N N . VAL A 1 88 ? 32.503 -0.844 -26.578 1.00 80.44 88 VAL A N 1
ATOM 672 C CA . VAL A 1 88 ? 32.149 0.290 -27.449 1.00 80.44 88 VAL A CA 1
ATOM 673 C C . VAL A 1 88 ? 33.371 1.169 -27.742 1.00 80.44 88 VAL A C 1
ATOM 675 O O . VAL A 1 88 ? 33.584 1.555 -28.890 1.00 80.44 88 VAL A O 1
ATOM 678 N N . ALA A 1 89 ? 34.212 1.451 -26.743 1.00 75.75 89 ALA A N 1
ATOM 679 C CA . ALA A 1 89 ? 35.436 2.227 -26.946 1.00 75.75 89 ALA A CA 1
ATOM 680 C C . ALA A 1 89 ? 36.424 1.530 -27.903 1.00 75.75 89 ALA A C 1
ATOM 682 O O . ALA A 1 89 ? 36.953 2.177 -28.807 1.00 75.75 89 ALA A O 1
ATOM 683 N N . GLU A 1 90 ? 36.615 0.217 -27.759 1.00 84.19 90 GLU A N 1
ATOM 684 C CA . GLU A 1 90 ? 37.466 -0.589 -28.645 1.00 84.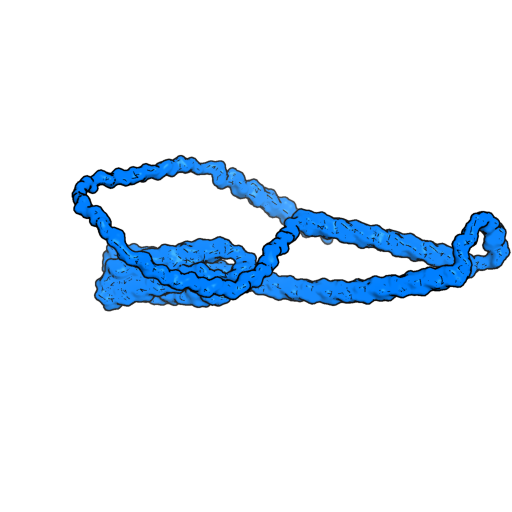19 90 GLU A CA 1
ATOM 685 C C . GLU A 1 90 ? 36.937 -0.605 -30.091 1.00 84.19 90 GLU A C 1
ATOM 687 O O . GLU A 1 90 ? 37.705 -0.427 -31.040 1.00 84.19 90 GLU A O 1
ATOM 692 N N . HIS A 1 91 ? 35.619 -0.729 -30.278 1.00 79.06 91 HIS A N 1
ATOM 693 C CA . HIS A 1 91 ? 34.997 -0.666 -31.603 1.00 79.06 91 HIS A CA 1
ATOM 694 C C . HIS A 1 91 ? 35.146 0.711 -32.264 1.00 79.06 91 HIS A C 1
ATOM 696 O O . HIS A 1 91 ? 35.427 0.793 -33.462 1.00 79.06 91 HIS A O 1
ATOM 702 N N . LEU A 1 92 ? 35.021 1.797 -31.497 1.00 80.50 92 LEU A N 1
ATOM 703 C CA . LEU A 1 92 ? 35.222 3.156 -32.005 1.00 80.50 92 LEU A CA 1
ATOM 704 C C . LEU A 1 92 ? 36.683 3.426 -32.393 1.00 80.50 92 LEU A C 1
ATOM 706 O O . LEU A 1 92 ? 36.936 4.138 -33.368 1.00 80.50 92 LEU A O 1
ATOM 710 N N . GLU A 1 93 ? 37.651 2.867 -31.666 1.00 80.88 93 GLU A N 1
ATOM 711 C CA . GLU A 1 93 ? 39.068 2.950 -32.035 1.00 80.88 93 GLU A CA 1
ATOM 712 C C . GLU A 1 93 ? 39.376 2.152 -33.307 1.00 80.88 93 GLU A C 1
ATOM 714 O O . GLU A 1 93 ? 40.044 2.676 -34.202 1.00 80.88 93 GLU A O 1
ATOM 719 N N . ALA A 1 94 ? 38.822 0.945 -33.447 1.00 80.25 94 ALA A N 1
ATOM 720 C CA . ALA A 1 94 ? 38.955 0.144 -34.664 1.00 80.25 94 ALA A CA 1
ATOM 721 C C . ALA A 1 94 ? 38.339 0.846 -35.891 1.00 80.25 94 ALA A C 1
ATOM 723 O O . ALA A 1 94 ? 38.944 0.875 -36.965 1.00 80.25 94 ALA A O 1
ATOM 724 N N . ALA A 1 95 ? 37.174 1.483 -35.729 1.00 75.25 95 ALA A N 1
ATOM 725 C CA . ALA A 1 95 ? 36.533 2.258 -36.791 1.00 75.25 95 ALA A CA 1
ATOM 726 C C . ALA A 1 95 ? 37.374 3.477 -37.215 1.00 75.25 95 ALA A C 1
ATOM 728 O O . ALA A 1 95 ? 37.484 3.774 -38.406 1.00 75.25 95 ALA A O 1
ATOM 729 N N . ARG A 1 96 ? 38.023 4.164 -36.263 1.00 77.69 96 ARG A N 1
ATOM 730 C CA . ARG A 1 96 ? 38.946 5.271 -36.572 1.00 77.69 96 ARG A CA 1
ATOM 731 C C . ARG A 1 96 ? 40.169 4.801 -37.351 1.00 77.69 96 ARG A C 1
ATOM 733 O O . ARG A 1 96 ? 40.545 5.461 -38.315 1.00 77.69 96 ARG A O 1
ATOM 740 N N . GLN A 1 97 ? 40.755 3.665 -36.981 1.00 80.69 97 GLN A N 1
ATOM 741 C CA . GLN A 1 97 ? 41.899 3.097 -37.700 1.00 80.69 97 GLN A CA 1
ATOM 742 C C . GLN A 1 97 ? 41.527 2.723 -39.141 1.00 80.69 97 GLN A C 1
ATOM 744 O O . GLN A 1 97 ? 42.231 3.106 -40.074 1.00 80.69 97 GLN A O 1
ATOM 749 N N . ALA A 1 98 ? 40.373 2.082 -39.342 1.00 70.12 98 ALA A N 1
ATOM 750 C CA . ALA A 1 98 ? 39.870 1.759 -40.677 1.00 70.12 98 ALA A CA 1
ATOM 751 C C . ALA A 1 98 ? 39.633 3.018 -41.537 1.00 70.12 98 ALA A C 1
ATOM 753 O O . ALA A 1 98 ? 39.947 3.036 -42.730 1.00 70.12 98 ALA A O 1
ATOM 754 N N . GLN A 1 99 ? 39.134 4.100 -40.931 1.00 62.88 99 GLN A N 1
ATOM 755 C CA . GLN A 1 99 ? 38.943 5.383 -41.609 1.00 62.88 99 GLN A CA 1
ATOM 756 C C . GLN A 1 99 ? 40.280 6.043 -41.995 1.00 62.88 99 GLN A C 1
ATOM 758 O O . GLN A 1 99 ? 40.428 6.537 -43.114 1.00 62.88 99 GLN A O 1
ATOM 763 N N . GLU A 1 100 ? 41.277 6.018 -41.107 1.00 76.44 100 GLU A N 1
ATOM 764 C CA . GLU A 1 100 ? 42.621 6.544 -41.381 1.00 76.44 100 GLU A CA 1
ATOM 765 C C . GLU A 1 100 ? 43.329 5.775 -42.507 1.00 76.44 100 GLU A C 1
ATOM 767 O O . GLU A 1 100 ? 44.006 6.381 -43.348 1.00 76.44 100 GLU A O 1
ATOM 772 N N . GLU A 1 101 ? 43.142 4.456 -42.566 1.00 72.19 101 GLU A N 1
ATOM 773 C CA . GLU A 1 101 ? 43.635 3.597 -43.645 1.00 72.19 101 GLU A CA 1
ATOM 774 C C . GLU A 1 101 ? 42.940 3.895 -44.979 1.00 72.19 101 GLU A C 1
ATOM 776 O O . GLU A 1 101 ? 43.614 4.041 -46.004 1.00 72.19 101 GLU A O 1
ATOM 781 N N . ALA A 1 102 ? 41.618 4.085 -44.976 1.00 63.47 102 ALA A N 1
ATOM 782 C CA . ALA A 1 102 ? 40.864 4.476 -46.166 1.00 63.47 102 ALA A CA 1
ATOM 783 C C . ALA A 1 102 ? 41.305 5.853 -46.702 1.00 63.47 102 ALA A C 1
ATOM 785 O O . ALA A 1 102 ? 41.511 6.031 -47.908 1.00 63.47 102 ALA A O 1
ATOM 786 N N . ASP A 1 103 ? 41.534 6.824 -45.817 1.00 69.19 103 ASP A N 1
ATOM 787 C CA . ASP A 1 103 ? 42.023 8.154 -46.191 1.00 69.19 103 ASP A CA 1
ATOM 788 C C . ASP A 1 103 ? 43.499 8.137 -46.628 1.00 69.19 103 ASP A C 1
ATOM 790 O O . ASP A 1 103 ? 43.944 8.966 -47.431 1.00 69.19 103 ASP A O 1
ATOM 794 N N . ARG A 1 104 ? 44.293 7.173 -46.150 1.00 69.19 104 ARG A N 1
ATOM 795 C CA . ARG A 1 104 ? 45.639 6.898 -46.671 1.00 69.19 104 ARG A CA 1
ATOM 796 C C . ARG A 1 104 ? 45.578 6.326 -48.087 1.00 69.19 104 ARG A C 1
ATOM 798 O O . ARG A 1 104 ? 46.280 6.834 -48.958 1.00 69.19 104 ARG A O 1
ATOM 805 N N . ALA A 1 105 ? 44.708 5.350 -48.338 1.00 64.69 105 ALA A N 1
ATOM 806 C CA . ALA A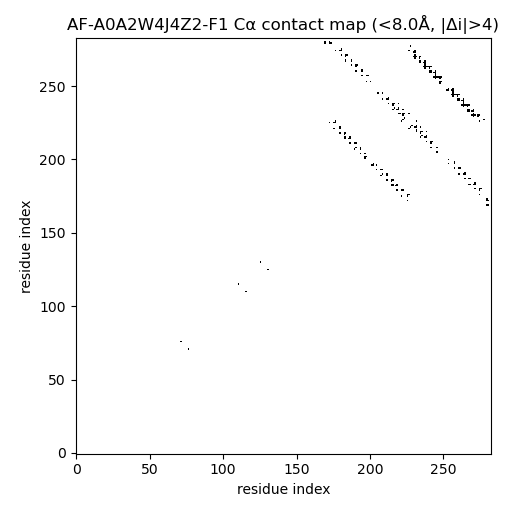 1 105 ? 44.514 4.754 -49.658 1.00 64.69 105 ALA A CA 1
ATOM 807 C C . ALA A 1 105 ? 44.037 5.789 -50.695 1.00 64.69 105 ALA A C 1
ATOM 809 O O . ALA A 1 105 ? 44.566 5.841 -51.804 1.00 64.69 105 ALA A O 1
ATOM 810 N N . ARG A 1 106 ? 43.119 6.692 -50.318 1.00 63.25 106 ARG A N 1
ATOM 811 C CA . ARG A 1 106 ? 42.678 7.808 -51.179 1.00 63.25 106 ARG A CA 1
ATOM 812 C C . ARG A 1 106 ? 43.804 8.779 -51.530 1.00 63.25 106 ARG A C 1
ATOM 814 O O . ARG A 1 106 ? 43.880 9.231 -52.669 1.00 63.25 106 ARG A O 1
ATOM 821 N N . ARG A 1 107 ? 44.688 9.093 -50.575 1.00 67.62 107 ARG A N 1
ATOM 822 C CA . ARG A 1 107 ? 45.867 9.942 -50.823 1.00 67.62 107 ARG A CA 1
ATOM 823 C C . ARG A 1 107 ? 46.850 9.283 -51.787 1.00 67.62 107 ARG A C 1
ATOM 825 O O . ARG A 1 107 ? 47.393 9.970 -52.644 1.00 67.62 107 ARG A O 1
ATOM 832 N N . LEU A 1 108 ? 47.034 7.969 -51.680 1.00 63.31 108 LEU A N 1
ATOM 833 C CA . LEU A 1 108 ? 47.889 7.200 -52.585 1.00 63.31 108 LEU A CA 1
ATOM 834 C C . LEU A 1 108 ? 47.294 7.092 -53.999 1.00 63.31 108 LEU A C 1
ATOM 836 O O . LEU A 1 108 ? 48.026 7.201 -54.976 1.00 63.31 108 LEU A O 1
ATOM 840 N N . ALA A 1 109 ? 45.969 6.976 -54.118 1.00 56.28 109 ALA A N 1
ATOM 841 C CA . ALA A 1 109 ? 45.267 6.937 -55.404 1.00 56.28 109 ALA A CA 1
ATOM 842 C C . ALA A 1 109 ? 45.310 8.267 -56.193 1.00 56.28 109 ALA A C 1
ATOM 844 O O . ALA A 1 109 ? 45.004 8.280 -57.383 1.00 56.28 109 ALA A O 1
ATOM 845 N N . GLY A 1 110 ? 45.676 9.382 -55.547 1.00 54.81 110 GLY A N 1
ATOM 846 C CA . GLY A 1 110 ? 45.813 10.705 -56.171 1.00 54.81 110 GLY A CA 1
ATOM 847 C C . GLY A 1 110 ? 47.218 11.050 -56.688 1.00 54.81 110 GLY A C 1
ATOM 848 O O . GLY A 1 110 ? 47.407 12.160 -57.187 1.00 54.81 110 GLY A O 1
ATOM 849 N N . LEU A 1 111 ? 48.198 10.148 -56.552 1.00 57.09 111 LEU A N 1
ATOM 850 C CA . LEU A 1 111 ? 49.595 10.354 -56.963 1.00 57.09 111 LEU A CA 1
ATOM 851 C C . LEU A 1 111 ? 49.848 9.883 -58.406 1.00 57.09 111 LEU A C 1
ATOM 853 O O . LEU A 1 111 ? 49.159 9.004 -58.925 1.00 57.09 111 LEU A O 1
ATOM 857 N N . ALA A 1 112 ? 50.836 10.482 -59.076 1.00 52.97 112 ALA A N 1
ATOM 858 C CA . ALA A 1 112 ? 51.179 10.141 -60.456 1.00 52.97 112 ALA A CA 1
ATOM 859 C C . ALA A 1 112 ? 51.912 8.777 -60.551 1.00 52.97 112 ALA A C 1
ATOM 861 O O . ALA A 1 112 ? 52.655 8.419 -59.636 1.00 52.97 112 ALA A O 1
ATOM 862 N N . PRO A 1 113 ? 51.777 8.027 -61.669 1.00 53.84 113 PRO A N 1
ATOM 863 C CA . PRO A 1 113 ? 52.280 6.649 -61.804 1.00 53.84 113 PRO A CA 1
ATOM 864 C C . PRO A 1 113 ? 53.788 6.454 -61.590 1.00 53.84 113 PRO A C 1
ATOM 866 O O . PRO A 1 113 ? 54.219 5.358 -61.238 1.00 53.84 113 PRO A O 1
ATOM 869 N N . ASP A 1 114 ? 54.589 7.498 -61.806 1.00 51.06 114 ASP A N 1
ATOM 870 C CA . ASP A 1 114 ? 56.050 7.426 -61.711 1.00 51.06 114 ASP A CA 1
ATOM 871 C C . ASP A 1 114 ? 56.561 7.542 -60.260 1.00 51.06 114 ASP A C 1
ATOM 873 O O . ASP A 1 114 ? 57.640 7.040 -59.959 1.00 51.06 114 ASP A O 1
ATOM 877 N N . GLU A 1 115 ? 55.764 8.099 -59.337 1.00 50.66 115 GLU A N 1
ATOM 878 C CA . GLU A 1 115 ? 56.090 8.185 -57.899 1.00 50.66 115 GLU A CA 1
ATOM 879 C C . GLU A 1 115 ? 55.692 6.909 -57.127 1.00 50.66 115 GLU A C 1
ATOM 881 O O . GLU A 1 115 ? 56.217 6.639 -56.049 1.00 50.66 115 GLU A O 1
ATOM 886 N N . LEU A 1 116 ? 54.806 6.082 -57.699 1.00 48.34 116 LEU A N 1
ATOM 887 C CA . LEU A 1 116 ? 54.415 4.772 -57.158 1.00 48.34 116 LEU A CA 1
ATOM 888 C C . LEU A 1 116 ? 55.518 3.713 -57.327 1.00 48.34 116 LEU A C 1
ATOM 890 O O . LEU A 1 116 ? 55.618 2.791 -56.525 1.00 48.34 116 LEU A O 1
ATOM 894 N N . ARG A 1 117 ? 56.375 3.859 -58.346 1.00 47.53 117 ARG A N 1
ATOM 895 C CA . ARG A 1 117 ? 57.399 2.865 -58.710 1.00 47.53 117 ARG A CA 1
ATOM 896 C C . ARG A 1 117 ? 58.663 2.917 -57.850 1.00 47.53 117 ARG A C 1
ATOM 898 O O . ARG A 1 117 ? 59.381 1.927 -57.783 1.00 47.53 117 ARG A O 1
ATOM 905 N N . GLU A 1 118 ? 58.946 4.053 -57.212 1.00 45.81 118 GLU A N 1
ATOM 906 C CA . GLU A 1 118 ? 60.089 4.210 -56.295 1.00 45.81 118 GLU A CA 1
ATOM 907 C C . GLU A 1 118 ? 59.779 3.754 -54.858 1.00 45.81 118 GLU A C 1
ATOM 909 O O . GLU A 1 118 ? 60.696 3.606 -54.054 1.00 45.81 118 GLU A O 1
ATOM 914 N N . ALA A 1 119 ? 58.508 3.490 -54.538 1.00 48.59 119 ALA A N 1
ATOM 915 C CA . ALA A 1 119 ? 58.075 3.009 -53.226 1.00 48.59 119 ALA A CA 1
ATOM 916 C C . ALA A 1 119 ? 57.819 1.489 -53.171 1.00 48.59 119 ALA A C 1
ATOM 918 O O . ALA A 1 119 ? 57.443 0.977 -52.117 1.00 48.59 119 ALA A O 1
ATOM 919 N N . GLU A 1 120 ? 58.011 0.762 -54.275 1.00 53.22 120 GLU A N 1
ATOM 920 C CA . GLU A 1 120 ? 57.763 -0.680 -54.331 1.00 53.22 120 GLU A CA 1
ATOM 921 C C . GLU A 1 120 ? 59.042 -1.503 -54.133 1.00 53.22 120 GLU A C 1
ATOM 923 O O . GLU A 1 120 ? 59.821 -1.730 -55.055 1.00 53.22 120 GLU A O 1
ATOM 928 N N . GLU A 1 121 ? 59.185 -2.045 -52.926 1.00 46.34 121 GLU A N 1
ATOM 929 C CA . GLU A 1 121 ? 59.697 -3.398 -52.692 1.00 46.34 121 GLU A CA 1
ATOM 930 C C . GLU A 1 121 ? 58.870 -4.037 -51.552 1.00 46.34 121 GLU A C 1
ATOM 932 O O . GLU A 1 121 ? 58.346 -3.323 -50.698 1.00 46.34 121 GLU A O 1
ATOM 937 N N . PRO A 1 122 ? 58.670 -5.365 -51.551 1.00 54.00 122 PRO A N 1
ATOM 938 C CA . PRO A 1 122 ? 57.543 -5.997 -52.225 1.00 54.00 122 PRO A CA 1
ATOM 939 C C . PRO A 1 122 ? 56.544 -6.586 -51.223 1.00 54.00 122 PRO A C 1
ATOM 941 O O . PRO A 1 122 ? 56.906 -7.438 -50.425 1.00 54.00 122 PRO A O 1
ATOM 944 N N . GLU A 1 123 ? 55.277 -6.196 -51.325 1.00 47.78 123 GLU A N 1
ATOM 945 C CA . GLU A 1 123 ? 54.107 -6.949 -50.849 1.00 47.78 123 GLU A CA 1
ATOM 946 C C . GLU A 1 123 ? 52.872 -6.208 -51.381 1.00 47.78 123 GLU A C 1
ATOM 948 O O . GLU A 1 123 ? 52.288 -5.372 -50.703 1.00 47.78 123 GLU A O 1
ATOM 953 N N . ALA A 1 124 ? 52.495 -6.440 -52.641 1.00 57.62 124 ALA A N 1
ATOM 954 C CA . ALA A 1 124 ? 51.139 -6.108 -53.076 1.00 57.62 124 ALA A CA 1
ATOM 955 C C . ALA A 1 124 ? 50.255 -7.258 -52.572 1.00 57.62 124 ALA A C 1
ATOM 957 O O . ALA A 1 124 ? 50.280 -8.323 -53.195 1.00 57.62 124 ALA A O 1
ATOM 958 N N . PRO A 1 125 ? 49.554 -7.145 -51.424 1.00 56.34 125 PRO A N 1
ATOM 959 C CA . PRO A 1 125 ? 49.065 -8.342 -50.759 1.00 56.34 125 PRO A CA 1
ATOM 960 C C . PRO A 1 125 ? 47.727 -8.821 -51.332 1.00 56.34 125 PRO A C 1
ATOM 962 O O . PRO A 1 125 ? 47.314 -9.927 -51.014 1.00 56.34 125 PRO A O 1
ATOM 965 N N . PHE A 1 126 ? 47.059 -8.046 -52.196 1.00 55.31 126 PHE A N 1
ATOM 966 C CA . PHE A 1 126 ? 45.740 -8.388 -52.730 1.00 55.31 126 PHE A CA 1
ATOM 967 C C . PHE A 1 126 ? 45.546 -7.836 -54.147 1.00 55.31 126 PHE A C 1
ATOM 969 O O . PHE A 1 126 ? 45.988 -6.733 -54.472 1.00 55.31 126 PHE A O 1
ATOM 976 N N . SER A 1 127 ? 44.871 -8.604 -54.996 1.00 75.31 127 SER A N 1
ATOM 977 C CA . SER A 1 127 ? 44.423 -8.170 -56.320 1.00 75.31 127 SER A CA 1
ATOM 978 C C . SER A 1 127 ? 43.316 -7.108 -56.213 1.00 75.31 127 SER A C 1
ATOM 980 O O . SER A 1 127 ? 42.568 -7.058 -55.237 1.00 75.31 127 SER A O 1
ATOM 982 N N . MET A 1 128 ? 43.164 -6.257 -57.236 1.00 71.75 128 MET A N 1
ATOM 983 C CA . MET A 1 128 ? 42.103 -5.232 -57.268 1.00 71.75 128 MET A CA 1
ATOM 984 C C . MET A 1 128 ? 40.697 -5.841 -57.104 1.00 71.75 128 MET A C 1
ATOM 986 O O . MET A 1 128 ? 39.817 -5.240 -56.497 1.00 71.75 128 MET A O 1
ATOM 990 N N . GLU A 1 129 ? 40.500 -7.055 -57.613 1.00 76.25 129 GLU A N 1
ATOM 991 C CA . GLU A 1 129 ? 39.244 -7.801 -57.519 1.00 76.25 129 GLU A CA 1
ATOM 992 C C . GLU A 1 129 ? 38.964 -8.279 -56.079 1.00 76.25 129 GLU A C 1
ATOM 994 O O . GLU A 1 129 ? 37.830 -8.205 -55.607 1.00 76.25 129 GLU A O 1
ATOM 999 N N . GLU A 1 130 ? 40.001 -8.680 -55.333 1.00 75.81 130 GLU A N 1
ATOM 1000 C CA . GLU A 1 130 ? 39.897 -9.006 -53.902 1.00 75.81 130 GLU A CA 1
ATOM 1001 C C . GLU A 1 130 ? 39.596 -7.771 -53.045 1.00 75.81 130 GLU A C 1
ATOM 1003 O O . GLU A 1 130 ? 38.799 -7.860 -52.109 1.00 75.81 130 GLU A O 1
ATOM 1008 N N . LEU A 1 131 ? 40.173 -6.612 -53.382 1.00 74.06 131 LEU A N 1
ATOM 1009 C CA . LEU A 1 131 ? 39.880 -5.347 -52.701 1.00 74.06 131 LEU A CA 1
ATOM 1010 C C . LEU A 1 131 ? 38.426 -4.906 -52.910 1.00 74.06 131 LEU A C 1
ATOM 1012 O O . LEU A 1 131 ? 37.764 -4.549 -51.938 1.00 74.06 131 LEU A O 1
ATOM 1016 N N . VAL A 1 132 ? 37.903 -4.984 -54.140 1.00 81.12 132 VAL A N 1
ATOM 1017 C CA . VAL A 1 132 ? 36.488 -4.676 -54.435 1.00 81.12 132 VAL A CA 1
ATOM 1018 C C . VAL A 1 132 ? 35.561 -5.586 -53.632 1.00 81.12 132 VAL A C 1
ATOM 1020 O O . VAL A 1 132 ? 34.670 -5.102 -52.939 1.00 81.12 132 VAL A O 1
ATOM 1023 N N . ARG A 1 133 ? 35.835 -6.894 -53.620 1.00 81.19 133 ARG A N 1
ATOM 1024 C CA . ARG A 1 133 ? 35.042 -7.864 -52.853 1.00 81.19 133 ARG A CA 1
ATOM 1025 C C . ARG A 1 133 ? 35.084 -7.603 -51.347 1.00 81.19 133 ARG A C 1
ATOM 1027 O O . ARG A 1 133 ? 34.105 -7.842 -50.643 1.00 81.19 133 ARG A O 1
ATOM 1034 N N . ARG A 1 134 ? 36.226 -7.137 -50.831 1.00 82.00 134 ARG A N 1
ATOM 1035 C CA . ARG A 1 134 ? 36.376 -6.792 -49.415 1.00 82.00 134 ARG A CA 1
ATOM 1036 C C . ARG A 1 134 ? 35.587 -5.538 -49.053 1.00 82.00 134 ARG A C 1
ATOM 1038 O O . ARG A 1 134 ? 34.983 -5.527 -47.986 1.00 82.00 134 ARG A O 1
ATOM 1045 N N . VAL A 1 135 ? 35.571 -4.527 -49.921 1.00 86.31 135 VAL A N 1
ATOM 1046 C CA . VAL A 1 135 ? 34.762 -3.313 -49.733 1.00 86.31 135 VAL A CA 1
ATOM 1047 C C . VAL A 1 135 ? 33.274 -3.653 -49.745 1.00 86.31 135 VAL A C 1
ATOM 1049 O O . VAL A 1 135 ? 32.592 -3.295 -48.797 1.00 86.31 135 VAL A O 1
ATOM 1052 N N . GLU A 1 136 ? 32.794 -4.436 -50.716 1.00 86.81 136 GLU A N 1
ATOM 1053 C CA . GL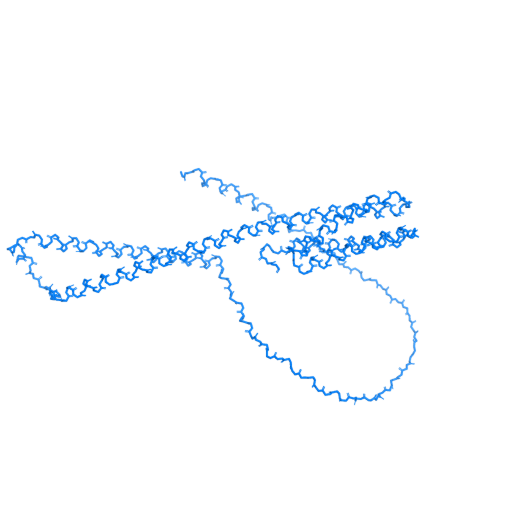U A 1 136 ? 31.388 -4.875 -50.765 1.00 86.81 136 GLU A CA 1
ATOM 1054 C C . GLU A 1 136 ? 30.975 -5.639 -49.494 1.00 86.81 136 GLU A C 1
ATOM 1056 O O . GLU A 1 136 ? 29.892 -5.427 -48.951 1.00 86.81 136 GLU A O 1
ATOM 1061 N N . ALA A 1 137 ? 31.855 -6.502 -48.970 1.00 89.50 137 ALA A N 1
ATOM 1062 C CA . ALA A 1 137 ? 31.603 -7.214 -47.718 1.00 89.50 137 ALA A CA 1
ATOM 1063 C C . ALA A 1 137 ? 31.561 -6.278 -46.495 1.00 89.50 137 ALA A C 1
ATOM 1065 O O . ALA A 1 137 ? 30.768 -6.504 -45.586 1.00 89.50 137 ALA A O 1
ATOM 1066 N N . LEU A 1 138 ? 32.408 -5.244 -46.456 1.00 86.56 138 LEU A N 1
ATOM 1067 C CA . LEU A 1 138 ? 32.407 -4.246 -45.381 1.00 86.56 138 LEU A CA 1
ATOM 1068 C C . LEU A 1 138 ? 31.192 -3.313 -45.467 1.00 86.56 138 LEU A C 1
ATOM 1070 O O . LEU A 1 138 ? 30.626 -2.971 -44.436 1.00 86.56 138 LEU A O 1
ATOM 1074 N N . GLU A 1 139 ? 30.762 -2.938 -46.671 1.00 88.50 139 GLU A N 1
ATOM 1075 C CA . GLU A 1 139 ? 29.538 -2.159 -46.894 1.00 88.50 139 GLU A CA 1
ATOM 1076 C C . GLU A 1 139 ? 28.296 -2.941 -46.450 1.00 88.50 139 GLU A C 1
ATOM 1078 O O . GLU A 1 139 ? 27.430 -2.379 -45.782 1.00 88.50 139 GLU A O 1
ATOM 1083 N N . ALA A 1 140 ? 28.241 -4.248 -46.732 1.00 91.50 140 ALA A N 1
ATOM 1084 C CA . ALA A 1 140 ? 27.177 -5.118 -46.234 1.00 91.50 140 ALA A CA 1
ATOM 1085 C C . ALA A 1 140 ? 27.179 -5.220 -44.698 1.00 91.50 140 ALA A C 1
ATOM 1087 O O . ALA A 1 140 ? 26.124 -5.114 -44.079 1.00 91.50 140 ALA A O 1
ATOM 1088 N N . GLN A 1 141 ? 28.357 -5.364 -44.077 1.00 89.56 141 GLN A N 1
ATOM 1089 C CA . GLN A 1 141 ? 28.488 -5.379 -42.614 1.00 89.56 141 GLN A CA 1
ATOM 1090 C C . GLN A 1 141 ? 28.081 -4.045 -41.975 1.00 89.56 141 GLN A C 1
ATOM 1092 O O . GLN A 1 141 ? 27.471 -4.042 -40.911 1.00 89.56 141 GLN A O 1
ATOM 1097 N N . LEU A 1 142 ? 28.398 -2.912 -42.608 1.00 90.88 142 LEU A N 1
ATOM 1098 C CA . LEU A 1 142 ? 27.971 -1.594 -42.134 1.00 90.88 142 LEU A CA 1
ATOM 1099 C C . LEU A 1 142 ? 26.453 -1.425 -42.213 1.00 90.88 142 LEU A C 1
ATOM 1101 O O . LEU A 1 142 ? 25.871 -0.902 -41.270 1.00 90.88 142 LEU A O 1
ATOM 1105 N N . ALA A 1 143 ? 25.820 -1.882 -43.296 1.00 91.44 143 ALA A N 1
ATOM 1106 C CA . ALA A 1 143 ? 24.366 -1.831 -43.429 1.00 91.44 143 ALA A CA 1
ATOM 1107 C C . ALA A 1 143 ? 23.663 -2.696 -42.366 1.00 91.44 143 ALA A C 1
ATOM 1109 O O . ALA A 1 143 ? 22.707 -2.242 -41.749 1.00 91.44 143 ALA A O 1
ATOM 1110 N N . GLU A 1 144 ? 24.175 -3.902 -42.101 1.00 93.00 144 GLU A N 1
ATOM 1111 C CA . GLU A 1 144 ? 23.653 -4.787 -41.049 1.00 93.00 144 GLU A CA 1
ATOM 1112 C C . GLU A 1 144 ? 23.804 -4.169 -39.650 1.00 93.00 144 GLU A C 1
ATOM 1114 O O . GLU A 1 144 ? 22.882 -4.228 -38.838 1.00 93.00 144 GLU A O 1
ATOM 1119 N N . LEU A 1 145 ? 24.951 -3.543 -39.362 1.00 91.75 145 LEU A N 1
ATOM 1120 C CA . LEU A 1 145 ? 25.160 -2.845 -38.091 1.00 91.75 145 LEU A CA 1
ATOM 1121 C C . LEU A 1 145 ? 24.219 -1.650 -37.935 1.00 91.75 145 LEU A C 1
ATOM 1123 O O . LEU A 1 145 ? 23.669 -1.472 -36.857 1.00 91.75 145 LEU A O 1
ATOM 1127 N N . GLN A 1 146 ? 24.000 -0.873 -38.998 1.00 91.25 146 GLN A N 1
ATOM 1128 C CA . GLN A 1 146 ? 23.064 0.254 -38.976 1.00 91.25 146 GLN A CA 1
ATOM 1129 C C . GLN A 1 146 ? 21.633 -0.203 -38.690 1.00 91.25 146 GLN A C 1
ATOM 1131 O O . GLN A 1 146 ? 20.983 0.372 -37.827 1.00 91.25 146 GLN A O 1
ATOM 1136 N N . GLU A 1 147 ? 21.168 -1.269 -39.346 1.00 93.12 147 GLU A N 1
ATOM 1137 C CA . GLU A 1 147 ? 19.837 -1.835 -39.092 1.00 93.12 147 GLU A CA 1
ATOM 1138 C C . GLU A 1 147 ? 19.705 -2.338 -37.644 1.00 93.12 147 GLU A C 1
ATOM 1140 O O . GLU A 1 147 ? 18.684 -2.127 -36.992 1.00 93.12 147 GLU A O 1
ATOM 1145 N N . ARG A 1 148 ? 20.759 -2.964 -37.103 1.00 91.12 148 ARG A N 1
ATOM 1146 C CA . ARG A 1 148 ? 20.768 -3.423 -35.709 1.00 91.12 148 ARG A CA 1
ATOM 1147 C C . ARG A 1 148 ? 20.780 -2.268 -34.710 1.00 91.12 148 ARG A C 1
ATOM 1149 O O . ARG A 1 148 ? 20.148 -2.380 -33.661 1.00 91.12 148 ARG A O 1
ATOM 1156 N N . ASP A 1 149 ? 21.518 -1.203 -35.002 1.00 92.88 149 ASP A N 1
ATOM 1157 C CA . ASP A 1 149 ? 21.581 -0.012 -34.157 1.00 92.88 149 ASP A CA 1
ATOM 1158 C C . ASP A 1 149 ? 20.216 0.690 -34.141 1.00 92.88 149 ASP A C 1
ATOM 1160 O O . ASP A 1 149 ? 19.708 0.970 -33.060 1.00 92.88 149 ASP A O 1
ATOM 1164 N N . GLU A 1 150 ? 19.565 0.853 -35.299 1.00 93.38 150 GLU A N 1
ATOM 1165 C CA . GLU A 1 150 ? 18.196 1.389 -35.395 1.00 93.38 150 GLU A CA 1
ATOM 1166 C C . GLU A 1 150 ? 17.197 0.536 -34.595 1.00 93.38 150 GLU A C 1
ATOM 1168 O O . GLU A 1 150 ? 16.445 1.068 -33.779 1.00 93.38 150 GLU A O 1
ATOM 1173 N N . ALA A 1 151 ? 17.238 -0.792 -34.741 1.00 92.81 151 ALA A N 1
ATOM 1174 C CA . ALA A 1 151 ? 16.382 -1.692 -33.966 1.00 92.81 151 ALA A CA 1
ATOM 1175 C C . ALA A 1 151 ? 16.650 -1.607 -32.450 1.00 92.81 151 ALA A C 1
ATOM 1177 O O . ALA A 1 151 ? 15.720 -1.677 -31.647 1.00 92.81 151 ALA A O 1
ATOM 1178 N N . SER A 1 152 ? 17.913 -1.431 -32.050 1.00 92.12 152 SER A N 1
ATOM 1179 C CA . SER A 1 152 ? 18.289 -1.280 -30.639 1.00 92.12 152 SER A CA 1
ATOM 1180 C C . SER A 1 152 ? 17.819 0.061 -30.070 1.00 92.12 152 SER A C 1
ATOM 1182 O O . SER A 1 152 ? 17.396 0.120 -28.921 1.00 92.12 152 SER A O 1
ATOM 1184 N N . GLU A 1 153 ? 17.880 1.141 -30.854 1.00 94.50 153 GLU A N 1
ATOM 1185 C CA . GLU A 1 153 ? 17.361 2.455 -30.458 1.00 94.50 153 GLU A CA 1
ATOM 1186 C C . GLU A 1 153 ? 15.840 2.421 -30.255 1.00 94.50 153 GLU A C 1
ATOM 1188 O O . GLU A 1 153 ? 15.342 2.985 -29.278 1.00 94.50 153 GLU A O 1
ATOM 1193 N N . GLU A 1 154 ? 15.106 1.718 -31.123 1.00 94.62 154 GLU A N 1
ATOM 1194 C CA . GLU A 1 154 ? 13.664 1.501 -30.961 1.00 94.62 154 GLU A CA 1
ATOM 1195 C C . GLU A 1 154 ? 13.339 0.680 -29.702 1.00 94.62 154 GLU A C 1
ATOM 1197 O O . GLU A 1 154 ? 12.421 1.033 -28.959 1.00 94.62 154 GLU A O 1
ATOM 1202 N N . GLU A 1 155 ? 14.108 -0.378 -29.423 1.00 93.25 155 GLU A N 1
ATOM 1203 C CA . GLU A 1 155 ? 13.949 -1.192 -28.211 1.00 93.25 155 GLU A CA 1
ATOM 1204 C C . GLU A 1 155 ? 14.233 -0.380 -26.939 1.00 93.25 155 GLU A C 1
ATOM 1206 O O . GLU A 1 155 ? 13.455 -0.434 -25.986 1.00 93.25 155 GLU A O 1
ATOM 1211 N N . ILE A 1 156 ? 15.302 0.423 -26.932 1.00 94.56 156 ILE A N 1
ATOM 1212 C CA . ILE A 1 156 ? 15.636 1.303 -25.804 1.00 94.56 156 ILE A CA 1
ATOM 1213 C C . ILE A 1 156 ? 14.504 2.298 -25.553 1.00 94.56 156 ILE A C 1
ATOM 1215 O O . ILE A 1 156 ? 14.077 2.441 -24.411 1.00 94.56 156 ILE A O 1
ATOM 1219 N N . ALA A 1 157 ? 13.980 2.945 -26.597 1.00 93.81 157 ALA A N 1
ATOM 1220 C CA . ALA A 1 157 ? 12.886 3.900 -26.447 1.00 93.81 157 ALA A CA 1
ATOM 1221 C C . ALA A 1 157 ? 11.616 3.245 -25.869 1.00 93.81 157 ALA A C 1
ATOM 1223 O O . ALA A 1 157 ? 10.956 3.833 -25.014 1.00 93.81 157 ALA A O 1
ATOM 1224 N N . ALA A 1 158 ? 11.294 2.017 -26.292 1.00 94.44 158 ALA A N 1
ATOM 1225 C CA . ALA A 1 158 ? 10.158 1.269 -25.756 1.00 94.44 158 ALA A CA 1
ATOM 1226 C C . ALA A 1 158 ? 10.351 0.895 -24.274 1.00 94.44 158 ALA A C 1
ATOM 1228 O O . ALA A 1 158 ? 9.422 1.026 -23.477 1.00 94.44 158 ALA A O 1
ATOM 1229 N N . LEU A 1 159 ? 11.559 0.469 -23.891 1.00 95.06 159 LEU A N 1
ATOM 1230 C CA . LEU A 1 159 ? 11.889 0.146 -22.501 1.00 95.06 159 LEU A CA 1
ATOM 1231 C C . LEU A 1 159 ? 11.906 1.388 -21.601 1.00 95.06 159 LEU A C 1
ATOM 1233 O O . LEU A 1 159 ? 11.508 1.302 -20.443 1.00 95.06 159 LEU A O 1
ATOM 1237 N N . GLU A 1 160 ? 12.346 2.539 -22.112 1.00 95.50 160 GLU A N 1
ATOM 1238 C CA . GLU A 1 160 ? 12.293 3.813 -21.386 1.00 95.50 160 GLU A CA 1
ATOM 1239 C C . GLU A 1 160 ? 10.843 4.243 -21.106 1.00 95.50 160 GLU A C 1
ATOM 1241 O O . GLU A 1 160 ? 10.543 4.667 -19.989 1.00 95.50 160 GLU A O 1
ATOM 1246 N N . GLU A 1 161 ? 9.930 4.069 -22.068 1.00 95.31 161 GLU A N 1
ATOM 1247 C CA . GLU A 1 161 ? 8.497 4.339 -21.873 1.00 95.31 161 GLU A CA 1
ATOM 1248 C C . GLU A 1 161 ? 7.869 3.381 -20.845 1.00 95.31 161 GLU A C 1
ATOM 1250 O O . GLU A 1 161 ? 7.103 3.804 -19.973 1.00 95.31 161 GLU A O 1
ATOM 1255 N N . GLU A 1 162 ? 8.215 2.091 -20.897 1.00 95.00 162 GLU A N 1
ATOM 1256 C CA . GLU A 1 162 ? 7.752 1.115 -19.906 1.00 95.00 162 GLU A CA 1
ATOM 1257 C C . GLU A 1 162 ? 8.291 1.428 -18.502 1.00 95.00 162 GLU A C 1
ATOM 1259 O O . GLU A 1 162 ? 7.544 1.345 -17.523 1.00 95.00 162 GLU A O 1
ATOM 1264 N N . LEU A 1 163 ? 9.560 1.835 -18.396 1.00 94.06 163 LEU A N 1
ATOM 1265 C CA . LEU A 1 163 ? 10.173 2.245 -17.136 1.00 94.06 163 LEU A CA 1
ATOM 1266 C C . LEU A 1 163 ? 9.437 3.448 -16.532 1.00 94.06 163 LEU A C 1
ATOM 1268 O O . LEU A 1 163 ? 9.067 3.391 -15.361 1.00 94.06 163 LEU A O 1
ATOM 1272 N N . GLU A 1 164 ? 9.178 4.497 -17.317 1.00 94.81 164 GLU A N 1
ATOM 1273 C CA . GLU A 1 164 ? 8.455 5.690 -16.854 1.00 94.81 164 GLU A CA 1
ATOM 1274 C C . GLU A 1 164 ? 7.049 5.319 -16.349 1.00 94.81 164 GLU A C 1
ATOM 1276 O O . GLU A 1 164 ? 6.652 5.701 -15.246 1.00 94.81 164 GLU A O 1
ATOM 1281 N N . ALA A 1 165 ? 6.324 4.471 -17.087 1.00 93.31 165 ALA A N 1
ATOM 1282 C CA . ALA A 1 165 ? 5.006 3.992 -16.670 1.00 93.31 165 ALA A CA 1
ATOM 1283 C C . ALA A 1 165 ? 5.050 3.155 -15.374 1.00 93.31 165 ALA A C 1
ATOM 1285 O O . ALA A 1 165 ? 4.143 3.238 -14.533 1.00 93.31 165 ALA A O 1
ATOM 1286 N N . LEU A 1 166 ? 6.089 2.333 -15.191 1.00 91.06 166 LEU A N 1
ATOM 1287 C CA . LEU A 1 166 ? 6.294 1.554 -13.969 1.00 91.06 166 LEU A CA 1
ATOM 1288 C C . LEU A 1 166 ? 6.663 2.442 -12.777 1.00 91.06 166 LEU A C 1
ATOM 1290 O O . LEU A 1 166 ? 6.158 2.201 -11.676 1.00 91.06 166 LEU A O 1
ATOM 1294 N N . GLU A 1 167 ? 7.490 3.467 -12.980 1.00 91.38 167 GLU A N 1
ATOM 1295 C CA . GLU A 1 167 ? 7.849 4.454 -11.959 1.00 91.38 167 GLU A CA 1
ATOM 1296 C C . GLU A 1 167 ? 6.612 5.229 -11.487 1.00 91.38 167 GLU A C 1
ATOM 1298 O O . GLU A 1 167 ? 6.326 5.242 -10.287 1.00 91.38 167 GLU A O 1
ATOM 1303 N N . GLU A 1 168 ? 5.804 5.764 -12.410 1.00 92.69 168 GLU A N 1
ATOM 1304 C CA . GLU A 1 168 ? 4.549 6.455 -12.079 1.00 92.69 168 GLU A CA 1
ATOM 1305 C C . GLU A 1 168 ? 3.587 5.553 -11.292 1.00 92.69 168 GLU A C 1
ATOM 1307 O O . GLU A 1 168 ? 2.971 5.962 -10.297 1.00 92.69 168 GLU A O 1
ATOM 1312 N N . ARG A 1 169 ? 3.463 4.286 -11.708 1.00 89.50 169 ARG A N 1
ATOM 1313 C CA . ARG A 1 169 ? 2.628 3.307 -11.006 1.00 89.50 169 ARG A CA 1
ATOM 1314 C C . ARG A 1 169 ? 3.160 3.018 -9.604 1.00 89.50 169 ARG A C 1
ATOM 1316 O O . ARG A 1 169 ? 2.358 2.897 -8.675 1.00 89.50 169 ARG A O 1
ATOM 1323 N N . ASN A 1 170 ? 4.474 2.891 -9.438 1.00 88.88 170 ASN A N 1
ATOM 1324 C CA . ASN A 1 170 ? 5.096 2.635 -8.142 1.00 88.88 170 ASN A CA 1
ATOM 1325 C C . ASN A 1 170 ? 4.885 3.816 -7.185 1.00 88.88 170 ASN A C 1
ATOM 1327 O O . ASN A 1 170 ? 4.437 3.610 -6.055 1.00 88.88 170 ASN A O 1
ATOM 1331 N N . GLU A 1 171 ? 5.091 5.047 -7.661 1.00 90.75 171 GLU A N 1
ATOM 1332 C CA . GLU A 1 171 ? 4.828 6.261 -6.885 1.00 90.75 171 GLU A CA 1
ATOM 1333 C C . GLU A 1 171 ? 3.375 6.323 -6.407 1.00 90.75 171 GLU A C 1
ATOM 1335 O O . GLU A 1 171 ? 3.111 6.618 -5.239 1.00 90.75 171 GLU A O 1
ATOM 1340 N N . LEU A 1 172 ? 2.420 5.993 -7.281 1.00 90.75 172 LEU A N 1
ATOM 1341 C CA . LEU A 1 172 ? 1.008 5.955 -6.919 1.00 90.75 172 LEU A CA 1
ATOM 1342 C C . LEU A 1 172 ? 0.718 4.887 -5.853 1.00 90.75 172 LEU A C 1
ATOM 1344 O O . LEU A 1 172 ? -0.027 5.155 -4.905 1.00 90.75 172 LEU A O 1
ATOM 1348 N N . VAL A 1 173 ? 1.296 3.689 -5.966 1.00 89.62 173 VAL A N 1
ATOM 1349 C CA . VAL A 1 173 ? 1.137 2.626 -4.958 1.00 89.62 173 VAL A CA 1
ATOM 1350 C C . VAL A 1 173 ? 1.718 3.059 -3.610 1.00 89.62 173 VAL A C 1
ATOM 1352 O O . VAL A 1 173 ? 1.053 2.881 -2.585 1.00 89.62 173 VAL A O 1
ATOM 1355 N N . GLU A 1 174 ? 2.893 3.688 -3.596 1.00 91.06 174 GLU A N 1
ATOM 1356 C CA . GLU A 1 174 ? 3.539 4.145 -2.362 1.00 91.06 174 GLU A CA 1
ATOM 1357 C C . GLU A 1 174 ? 2.774 5.299 -1.701 1.00 91.06 174 GLU A C 1
ATOM 1359 O O . GLU A 1 174 ? 2.544 5.277 -0.490 1.00 91.06 174 GLU A O 1
ATOM 1364 N N . GLN A 1 175 ? 2.280 6.267 -2.479 1.00 92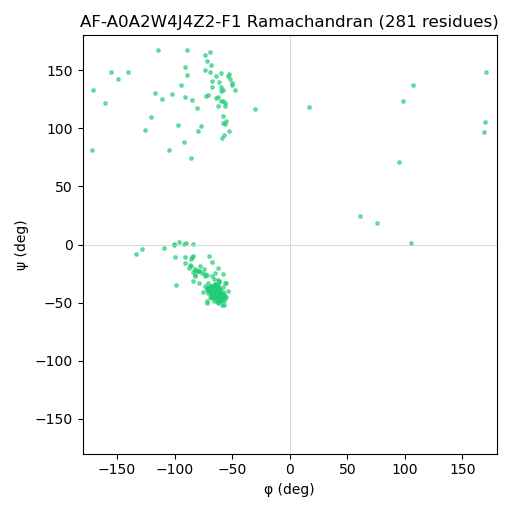.44 175 GLN A N 1
ATOM 1365 C CA . GLN A 1 175 ? 1.416 7.333 -1.957 1.00 92.44 175 GLN A CA 1
ATOM 1366 C C . GLN A 1 175 ? 0.142 6.764 -1.320 1.00 92.44 175 GLN A C 1
ATOM 1368 O O . GLN A 1 175 ? -0.236 7.168 -0.217 1.00 92.44 175 GLN A O 1
ATOM 1373 N N . ASN A 1 176 ? -0.495 5.786 -1.975 1.00 92.12 176 ASN A N 1
ATOM 1374 C CA . ASN A 1 176 ? -1.651 5.096 -1.406 1.00 92.12 176 ASN A CA 1
ATOM 1375 C C . ASN A 1 176 ? -1.275 4.331 -0.127 1.00 92.12 176 ASN A C 1
ATOM 1377 O O . ASN A 1 176 ? -2.056 4.327 0.821 1.00 92.12 176 ASN A O 1
ATOM 1381 N N . ARG A 1 177 ? -0.098 3.694 -0.067 1.00 93.44 177 ARG A N 1
ATOM 1382 C CA . ARG A 1 177 ? 0.380 2.977 1.128 1.00 93.44 177 ARG A CA 1
ATOM 1383 C C . ARG A 1 177 ? 0.542 3.918 2.319 1.00 93.44 177 ARG A C 1
ATOM 1385 O O . ARG A 1 177 ? -0.004 3.643 3.386 1.00 93.44 177 ARG A O 1
ATOM 1392 N N . ILE A 1 178 ? 1.212 5.052 2.120 1.00 94.06 178 ILE A N 1
ATOM 1393 C CA . ILE A 1 178 ? 1.398 6.083 3.152 1.00 94.06 178 ILE A CA 1
ATOM 1394 C C . ILE A 1 178 ? 0.039 6.602 3.640 1.00 94.06 178 ILE A C 1
ATOM 1396 O O . ILE A 1 178 ? -0.225 6.625 4.842 1.00 94.06 178 ILE A O 1
ATOM 1400 N N . GLN A 1 179 ? -0.867 6.940 2.718 1.00 93.94 179 GLN A N 1
ATOM 1401 C CA . GLN A 1 179 ? -2.198 7.440 3.067 1.00 93.94 179 GLN A CA 1
ATOM 1402 C C . GLN A 1 179 ? -3.034 6.418 3.858 1.00 93.94 179 GLN A C 1
ATOM 1404 O O . GLN A 1 179 ? -3.778 6.799 4.774 1.00 93.94 179 GLN A O 1
ATOM 1409 N N . ARG A 1 180 ? -2.919 5.124 3.533 1.00 94.12 180 ARG A N 1
ATOM 1410 C CA . ARG A 1 180 ? -3.577 4.051 4.290 1.00 94.12 180 ARG A CA 1
ATOM 1411 C C . ARG A 1 180 ? -3.004 3.921 5.694 1.00 94.12 180 ARG A C 1
ATOM 1413 O O . ARG A 1 180 ? -3.791 3.864 6.636 1.00 94.12 180 ARG A O 1
ATOM 1420 N N . ILE A 1 181 ? -1.678 3.939 5.854 1.00 95.44 181 ILE A N 1
ATOM 1421 C CA . ILE A 1 181 ? -1.020 3.906 7.172 1.00 95.44 181 ILE A CA 1
ATOM 1422 C C . ILE A 1 181 ? -1.507 5.075 8.039 1.00 95.44 181 ILE A C 1
ATOM 1424 O O . ILE A 1 181 ? -1.993 4.846 9.146 1.00 95.44 181 ILE A O 1
ATOM 1428 N N . ASP A 1 182 ? -1.516 6.298 7.501 1.00 96.06 182 ASP A N 1
ATOM 1429 C CA . ASP A 1 182 ? -2.011 7.490 8.205 1.00 96.06 182 ASP A CA 1
ATOM 1430 C C . ASP A 1 182 ? -3.497 7.387 8.592 1.00 96.06 182 ASP A C 1
ATOM 1432 O O . ASP A 1 182 ? -3.957 7.965 9.583 1.00 96.06 182 ASP A O 1
ATOM 1436 N N . THR A 1 183 ? -4.298 6.697 7.781 1.00 95.56 183 THR A N 1
ATOM 1437 C CA . THR A 1 183 ? -5.722 6.467 8.061 1.00 95.56 183 THR A CA 1
ATOM 1438 C C . THR A 1 183 ? -5.906 5.400 9.139 1.00 95.56 183 THR A C 1
ATOM 1440 O O . THR A 1 183 ? -6.723 5.588 10.042 1.00 95.56 183 THR A O 1
ATOM 1443 N N . LEU A 1 184 ? -5.114 4.326 9.101 1.00 96.12 184 LEU A N 1
ATOM 1444 C CA . LEU A 1 184 ? -5.099 3.288 10.128 1.00 96.12 184 LEU A CA 1
ATOM 1445 C C . LEU A 1 184 ? -4.642 3.845 11.479 1.00 96.12 184 LEU A C 1
ATOM 1447 O O . LEU A 1 184 ? -5.311 3.586 12.474 1.00 96.12 184 LEU A O 1
ATOM 1451 N N . ASP A 1 185 ? -3.579 4.650 11.535 1.00 97.31 185 ASP A N 1
ATOM 1452 C CA . ASP A 1 185 ? -3.101 5.241 12.792 1.00 97.31 185 ASP A CA 1
ATOM 1453 C C . ASP A 1 185 ? -4.147 6.171 13.425 1.00 97.31 185 ASP A C 1
ATOM 1455 O O . ASP A 1 185 ? -4.460 6.036 14.612 1.00 97.31 185 ASP A O 1
ATOM 1459 N N . ARG A 1 186 ? -4.788 7.043 12.630 1.00 96.06 186 ARG A N 1
ATOM 1460 C CA . ARG A 1 186 ? -5.895 7.890 13.118 1.00 96.06 186 ARG A CA 1
ATOM 1461 C C . ARG A 1 186 ? -7.077 7.067 13.633 1.00 96.06 186 ARG A C 1
ATOM 1463 O O . ARG A 1 186 ? -7.619 7.379 14.701 1.00 96.06 186 ARG A O 1
ATOM 1470 N N . GLY A 1 187 ? -7.434 5.999 12.920 1.00 96.19 187 GLY A N 1
ATOM 1471 C CA . GLY A 1 187 ? -8.475 5.066 13.340 1.00 96.19 187 GLY A CA 1
ATOM 1472 C C . GLY A 1 187 ? -8.116 4.358 14.650 1.00 96.19 187 GLY A C 1
ATOM 1473 O O . GLY A 1 187 ? -8.943 4.285 15.557 1.00 96.19 187 GLY A O 1
ATOM 1474 N N . ILE A 1 188 ? -6.872 3.892 14.795 1.00 97.81 188 ILE A N 1
ATOM 1475 C CA . ILE A 1 188 ? -6.351 3.220 15.995 1.00 97.81 188 ILE A CA 1
ATOM 1476 C C . ILE A 1 188 ? -6.387 4.146 17.212 1.00 97.81 188 ILE A C 1
ATOM 1478 O O . ILE A 1 188 ? -6.884 3.743 18.266 1.00 97.81 188 ILE A O 1
ATOM 1482 N N . ASP A 1 189 ? -5.913 5.382 17.084 1.00 97.12 189 ASP A N 1
ATOM 1483 C CA . ASP A 1 189 ? -5.901 6.346 18.189 1.00 97.12 189 ASP A CA 1
ATOM 1484 C C . ASP A 1 189 ? -7.320 6.760 18.606 1.00 97.12 189 ASP A C 1
ATOM 1486 O O . ASP A 1 189 ? -7.640 6.842 19.802 1.00 97.12 189 ASP A O 1
ATOM 1490 N N . SER A 1 190 ? -8.213 6.929 17.629 1.00 95.88 190 SER A N 1
ATOM 1491 C CA . SER A 1 190 ? -9.634 7.180 17.877 1.00 95.88 190 SER A CA 1
ATOM 1492 C C . SER A 1 190 ? -10.296 5.992 18.584 1.00 95.88 190 SER A C 1
ATOM 1494 O O . SER A 1 190 ? -10.995 6.178 19.584 1.00 95.88 190 SER A O 1
ATOM 1496 N N . MET A 1 191 ? -10.023 4.758 18.145 1.00 96.69 191 MET A N 1
ATOM 1497 C CA . MET A 1 191 ? -10.509 3.542 18.804 1.00 96.69 191 MET A CA 1
ATOM 1498 C C . MET A 1 191 ? -9.971 3.393 20.228 1.00 96.69 191 MET A C 1
ATOM 1500 O O . MET A 1 191 ? -10.733 3.037 21.122 1.00 96.69 191 MET A O 1
ATOM 1504 N N . ARG A 1 192 ? -8.693 3.693 20.486 1.00 96.12 192 ARG A N 1
ATOM 1505 C CA . ARG A 1 192 ? -8.124 3.671 21.847 1.00 96.12 192 ARG A CA 1
ATOM 1506 C C . ARG A 1 192 ? -8.828 4.666 22.765 1.00 96.12 192 ARG A C 1
ATOM 1508 O O . ARG A 1 192 ? -9.257 4.297 23.856 1.00 96.12 192 ARG A O 1
ATOM 1515 N N . THR A 1 193 ? -9.048 5.886 22.282 1.00 94.31 193 THR A N 1
ATOM 1516 C CA . THR A 1 193 ? -9.793 6.916 23.022 1.00 94.31 193 THR A CA 1
ATOM 1517 C C . THR A 1 193 ? -11.218 6.454 23.343 1.00 94.31 193 THR A C 1
ATOM 1519 O O . THR A 1 193 ? -11.706 6.617 24.463 1.00 94.31 193 THR A O 1
ATOM 1522 N N . LEU A 1 194 ? -11.902 5.845 22.372 1.00 94.19 194 LEU A N 1
ATOM 1523 C CA . LEU A 1 194 ? -13.238 5.277 22.557 1.00 94.19 194 LEU A CA 1
ATOM 1524 C C . LEU A 1 194 ? -13.245 4.113 23.555 1.00 94.19 194 LEU A C 1
ATOM 1526 O O . LEU A 1 194 ? -14.143 4.027 24.392 1.00 94.19 194 LEU A O 1
ATOM 1530 N N . PHE A 1 195 ? -12.232 3.250 23.511 1.00 94.31 195 PHE A N 1
ATOM 1531 C CA . PHE A 1 195 ? -12.072 2.117 24.419 1.00 94.31 195 PHE A CA 1
ATOM 1532 C C . PHE A 1 195 ? -11.927 2.574 25.876 1.00 94.31 195 PHE A C 1
ATOM 1534 O O . PHE A 1 195 ? -12.544 1.998 26.775 1.00 94.31 195 PHE A O 1
ATOM 1541 N N . GLU A 1 196 ? -11.164 3.640 26.114 1.00 92.62 196 GLU A N 1
ATOM 1542 C CA . GLU A 1 196 ? -11.007 4.260 27.434 1.00 92.62 196 GLU A CA 1
ATOM 1543 C C . GLU A 1 196 ? -12.298 4.945 27.913 1.00 92.62 196 GLU A C 1
ATOM 1545 O O . GLU A 1 196 ? -12.711 4.781 29.065 1.00 92.62 196 GLU A O 1
ATOM 1550 N N . ARG A 1 197 ? -12.999 5.660 27.024 1.00 91.50 197 ARG A N 1
ATOM 1551 C CA . ARG A 1 197 ? -14.306 6.270 27.338 1.00 91.50 197 ARG A CA 1
ATOM 1552 C C . ARG A 1 197 ? -15.352 5.222 27.708 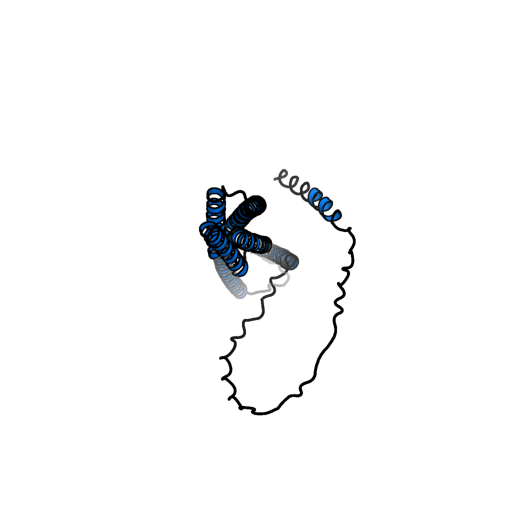1.00 91.50 197 ARG A C 1
ATOM 1554 O O . ARG A 1 197 ? -16.078 5.398 28.685 1.00 91.50 197 ARG A O 1
ATOM 1561 N N . LEU A 1 198 ? -15.376 4.103 26.989 1.00 90.56 198 LEU A N 1
ATOM 1562 C CA . LEU A 1 198 ? -16.237 2.967 27.304 1.00 90.56 198 LEU A CA 1
ATOM 1563 C C . LEU A 1 198 ? -15.917 2.348 28.661 1.00 90.56 198 LEU A C 1
ATOM 1565 O O . LEU A 1 198 ? -16.832 2.002 29.407 1.00 90.56 198 LEU A O 1
ATOM 1569 N N . ALA A 1 199 ? -14.635 2.253 29.017 1.00 88.88 199 ALA A N 1
ATOM 1570 C CA . ALA A 1 199 ? -14.209 1.731 30.313 1.00 88.88 199 ALA A CA 1
ATOM 1571 C C . ALA A 1 199 ? -14.706 2.583 31.493 1.00 88.88 199 ALA A C 1
ATOM 1573 O O . ALA A 1 199 ? -14.956 2.049 32.571 1.00 88.88 199 ALA A O 1
ATOM 1574 N N . THR A 1 200 ? -14.874 3.892 31.285 1.00 88.81 200 THR A N 1
ATOM 1575 C CA . THR A 1 200 ? -15.388 4.832 32.296 1.00 88.81 200 THR A CA 1
ATOM 1576 C C . THR A 1 200 ? -16.914 4.980 32.271 1.00 88.81 200 THR A C 1
ATOM 1578 O O . THR A 1 200 ? -17.468 5.728 33.075 1.00 88.81 200 THR A O 1
ATOM 1581 N N . GLY A 1 201 ? -17.608 4.252 31.386 1.00 80.56 201 GLY A N 1
ATOM 1582 C CA . GLY A 1 201 ? -19.067 4.280 31.263 1.00 80.56 201 GLY A CA 1
ATOM 1583 C C . GLY A 1 201 ? -19.616 5.530 30.573 1.00 80.56 201 GLY A C 1
ATOM 1584 O O . GLY A 1 201 ? -20.796 5.843 30.724 1.00 80.56 201 GLY A O 1
ATOM 1585 N N . ASN A 1 202 ? -18.781 6.262 29.830 1.00 75.69 202 ASN A N 1
ATOM 1586 C CA . ASN A 1 202 ? -19.211 7.463 29.127 1.00 75.69 202 ASN A CA 1
ATOM 1587 C C . ASN A 1 202 ? -19.924 7.089 27.814 1.00 75.69 202 ASN A C 1
ATOM 1589 O O . ASN A 1 202 ? -19.330 6.463 26.938 1.00 75.69 202 ASN A O 1
ATOM 1593 N N . ALA A 1 203 ? -21.206 7.447 27.696 1.00 63.06 203 ALA A N 1
ATOM 1594 C CA . ALA A 1 203 ? -22.092 6.976 26.627 1.00 63.06 203 ALA A CA 1
ATOM 1595 C C . ALA A 1 203 ? -22.126 7.877 25.377 1.00 63.06 203 ALA A C 1
ATOM 1597 O O . ALA A 1 203 ? -22.666 7.467 24.352 1.00 63.06 203 ALA A O 1
ATOM 1598 N N . ASP A 1 204 ? -21.549 9.084 25.429 1.00 78.19 204 ASP A N 1
ATOM 1599 C CA . ASP A 1 204 ? -21.506 9.991 24.273 1.00 78.19 204 ASP A CA 1
ATOM 1600 C C . ASP A 1 204 ? -20.303 9.682 23.368 1.00 78.19 204 ASP A C 1
ATOM 1602 O O . ASP A 1 204 ? -19.254 10.335 23.396 1.00 78.19 204 ASP A O 1
ATOM 1606 N N . ILE A 1 205 ? -20.435 8.582 22.628 1.00 85.69 205 ILE A N 1
ATOM 1607 C CA . ILE A 1 205 ? -19.374 8.028 21.778 1.00 85.69 205 ILE A CA 1
ATOM 1608 C C . ILE A 1 205 ? -19.846 7.649 20.372 1.00 85.69 205 ILE A C 1
ATOM 1610 O O . ILE A 1 205 ? -19.008 7.344 19.527 1.00 85.69 205 ILE A O 1
ATOM 1614 N N . GLU A 1 206 ? -21.152 7.693 20.089 1.00 85.31 206 GLU A N 1
ATOM 1615 C CA . GLU A 1 206 ? -21.713 7.268 18.797 1.00 85.31 206 GLU A CA 1
ATOM 1616 C C . GLU A 1 206 ? -21.127 8.057 17.620 1.00 85.31 206 GLU A C 1
ATOM 1618 O O . GLU A 1 206 ? -20.743 7.469 16.611 1.00 85.31 206 GLU A O 1
ATOM 1623 N N . GLY A 1 207 ? -20.993 9.381 17.760 1.00 87.94 207 GLY A N 1
ATOM 1624 C CA . GLY A 1 207 ? -20.421 10.228 16.710 1.00 87.94 207 GLY A CA 1
ATOM 1625 C C . GLY A 1 207 ? -18.947 9.922 16.425 1.00 87.94 207 GLY A C 1
ATOM 1626 O O . GLY A 1 207 ? -18.533 9.894 15.267 1.00 87.94 207 GLY A O 1
ATOM 1627 N N . ALA A 1 208 ? -18.169 9.642 17.473 1.00 90.94 208 ALA A N 1
ATOM 1628 C CA . ALA A 1 208 ? -16.764 9.268 17.344 1.00 90.94 208 ALA A CA 1
ATOM 1629 C C . ALA A 1 208 ? -16.607 7.849 16.771 1.00 90.94 208 ALA A C 1
ATOM 1631 O O . ALA A 1 208 ? -15.743 7.626 15.927 1.00 90.94 208 ALA A O 1
ATOM 1632 N N . LEU A 1 209 ? -17.481 6.908 17.139 1.00 92.12 209 LEU A N 1
ATOM 1633 C CA . LEU A 1 209 ? -17.482 5.570 16.548 1.00 92.12 209 LEU A CA 1
ATOM 1634 C C . LEU A 1 209 ? -17.844 5.608 15.057 1.00 92.12 209 LEU A C 1
ATOM 1636 O O . LEU A 1 209 ? -17.180 4.965 14.255 1.00 92.12 209 LEU A O 1
ATOM 1640 N N . ALA A 1 210 ? -18.817 6.431 14.660 1.00 92.00 210 ALA A N 1
ATOM 1641 C CA . ALA A 1 210 ? -19.159 6.632 13.251 1.00 92.00 210 ALA A CA 1
ATOM 1642 C C . ALA A 1 210 ? -18.029 7.301 12.440 1.00 92.00 210 ALA A C 1
ATOM 1644 O O . ALA A 1 210 ? -17.971 7.183 11.215 1.00 92.00 210 ALA A O 1
ATOM 1645 N N . GLN A 1 211 ? -17.133 8.051 13.089 1.00 93.31 211 GLN A N 1
ATOM 1646 C CA . GLN A 1 211 ? -15.913 8.531 12.442 1.00 93.31 211 GLN A CA 1
ATOM 1647 C C . GLN A 1 211 ? -14.920 7.385 12.223 1.00 93.31 211 GLN A C 1
ATOM 1649 O O . GLN A 1 211 ? -14.463 7.221 11.095 1.00 93.31 211 GLN A O 1
ATOM 1654 N N . VAL A 1 212 ? -14.660 6.572 13.251 1.00 95.81 212 VAL A N 1
ATOM 1655 C CA . VAL A 1 212 ? -13.788 5.388 13.150 1.00 95.81 212 VAL A CA 1
ATOM 1656 C C . VAL A 1 212 ? -14.260 4.438 12.053 1.00 95.81 212 VAL A C 1
ATOM 1658 O O . VAL A 1 212 ? -13.449 3.982 11.255 1.00 95.81 212 VAL A O 1
ATOM 1661 N N . GLU A 1 213 ? -15.564 4.166 11.976 1.00 95.12 213 GLU A N 1
ATOM 1662 C CA . GLU A 1 213 ? -16.135 3.316 10.925 1.00 95.12 213 GLU A CA 1
ATOM 1663 C C . GLU A 1 213 ? -15.789 3.828 9.528 1.00 95.12 213 GLU A C 1
ATOM 1665 O O . GLU A 1 213 ? -15.349 3.055 8.687 1.00 95.12 213 GLU A O 1
ATOM 1670 N N . ARG A 1 214 ? -15.928 5.137 9.285 1.00 94.44 214 ARG A N 1
ATOM 1671 C CA . ARG A 1 214 ? -15.604 5.740 7.983 1.00 94.44 214 ARG A CA 1
ATOM 1672 C C . ARG A 1 214 ? -14.112 5.693 7.668 1.00 94.44 214 ARG A C 1
ATOM 1674 O O . ARG A 1 214 ? -13.746 5.532 6.508 1.00 94.44 214 ARG A O 1
ATOM 1681 N N . GLU A 1 215 ? -13.261 5.871 8.673 1.00 94.12 215 GLU A N 1
ATOM 1682 C CA . GLU A 1 215 ? -11.806 5.794 8.508 1.00 94.12 215 GLU A CA 1
ATOM 1683 C C . GLU A 1 215 ? -11.366 4.361 8.179 1.00 94.12 215 GLU A C 1
ATOM 1685 O O . GLU A 1 215 ? -10.611 4.161 7.229 1.00 94.12 215 GLU A O 1
ATOM 1690 N N . LEU A 1 216 ? -11.893 3.356 8.884 1.00 94.81 216 LEU A N 1
ATOM 1691 C CA . LEU A 1 216 ? -11.556 1.954 8.627 1.00 94.81 216 LEU A CA 1
ATOM 1692 C C . LEU A 1 216 ? -12.191 1.396 7.352 1.00 94.81 216 LEU A C 1
ATOM 1694 O O . LEU A 1 216 ? -11.533 0.626 6.663 1.00 94.81 216 LEU A O 1
ATOM 1698 N N . ASP A 1 217 ? -13.414 1.795 7.001 1.00 95.56 217 ASP A N 1
ATOM 1699 C CA . ASP A 1 217 ? -14.047 1.421 5.727 1.00 95.56 217 ASP A CA 1
ATOM 1700 C C . ASP A 1 217 ? -13.245 1.957 4.534 1.00 95.56 217 ASP A C 1
ATOM 1702 O O . ASP A 1 217 ? -12.994 1.247 3.555 1.00 95.56 217 ASP A O 1
ATOM 1706 N N . ARG A 1 218 ? -12.751 3.196 4.652 1.00 94.19 218 ARG A N 1
ATOM 1707 C CA . ARG A 1 218 ? -11.837 3.777 3.670 1.00 94.19 218 ARG A CA 1
ATOM 1708 C C . ARG A 1 218 ? -10.535 2.985 3.583 1.00 94.19 218 ARG A C 1
ATOM 1710 O O . ARG A 1 218 ? -10.147 2.610 2.480 1.00 94.19 218 ARG A O 1
ATOM 1717 N N . ALA A 1 219 ? -9.890 2.712 4.717 1.00 92.81 219 ALA A N 1
ATOM 1718 C CA . ALA A 1 219 ? -8.641 1.956 4.749 1.00 92.81 219 ALA A CA 1
ATOM 1719 C C . ALA A 1 219 ? -8.812 0.542 4.164 1.00 92.81 219 ALA A C 1
ATOM 1721 O O . ALA A 1 219 ? -7.998 0.116 3.350 1.00 92.81 219 ALA A O 1
ATOM 1722 N N . ALA A 1 220 ? -9.899 -0.157 4.500 1.00 94.88 220 ALA A N 1
ATOM 1723 C CA . ALA A 1 220 ? -10.210 -1.481 3.967 1.00 94.88 220 ALA A CA 1
ATOM 1724 C C . ALA A 1 220 ? -10.490 -1.452 2.458 1.00 94.88 220 ALA A C 1
ATOM 1726 O O . ALA A 1 220 ? -9.982 -2.295 1.721 1.00 94.88 220 ALA A O 1
ATOM 1727 N N . SER A 1 221 ? -11.243 -0.457 1.983 1.00 94.62 221 SER A N 1
ATOM 1728 C CA . SER A 1 221 ? -11.523 -0.270 0.554 1.00 94.62 221 SER A CA 1
ATOM 1729 C C . SER A 1 221 ? -10.268 0.058 -0.256 1.00 94.62 221 SER A C 1
ATOM 1731 O O . SER A 1 221 ? -10.120 -0.408 -1.385 1.00 94.62 221 SER A O 1
ATOM 1733 N N . GLU A 1 222 ? -9.368 0.869 0.298 1.00 93.06 222 GLU A N 1
ATOM 1734 C CA . GLU A 1 222 ? -8.089 1.201 -0.329 1.00 93.06 222 GLU A CA 1
ATOM 1735 C C . GLU A 1 222 ? -7.139 -0.008 -0.306 1.00 93.06 222 GLU A C 1
ATOM 1737 O O . GLU A 1 222 ? -6.522 -0.305 -1.328 1.00 93.06 222 GLU A O 1
ATOM 1742 N N . ALA A 1 223 ? -7.077 -0.759 0.798 1.00 92.06 223 ALA A N 1
ATOM 1743 C CA . ALA A 1 223 ? -6.274 -1.979 0.898 1.00 92.06 223 ALA A CA 1
ATOM 1744 C C . ALA A 1 223 ? -6.752 -3.058 -0.087 1.00 92.06 223 ALA A C 1
ATOM 1746 O O . ALA A 1 223 ? -5.941 -3.664 -0.773 1.00 92.06 223 ALA A O 1
ATOM 1747 N N . ALA A 1 224 ? -8.064 -3.235 -0.258 1.00 92.19 224 ALA A N 1
ATOM 1748 C CA . ALA A 1 224 ? -8.618 -4.183 -1.228 1.00 92.19 224 ALA A CA 1
ATOM 1749 C C . ALA A 1 224 ? -8.264 -3.863 -2.693 1.00 92.19 224 ALA A C 1
ATOM 1751 O O . ALA A 1 224 ? -8.390 -4.728 -3.557 1.00 92.19 224 ALA A O 1
ATOM 1752 N N . ARG A 1 225 ? -7.876 -2.617 -2.992 1.00 90.88 225 ARG A N 1
ATOM 1753 C CA . ARG A 1 225 ? -7.513 -2.175 -4.348 1.00 90.88 225 ARG A CA 1
ATOM 1754 C C . ARG A 1 225 ? -6.012 -2.147 -4.590 1.00 90.88 225 ARG A C 1
ATOM 1756 O O . ARG A 1 225 ? -5.589 -2.360 -5.720 1.00 90.88 225 ARG A O 1
ATOM 1763 N N . TRP A 1 226 ? -5.242 -1.809 -3.561 1.00 87.00 226 TRP A N 1
ATOM 1764 C CA . TRP A 1 226 ? -3.847 -1.398 -3.712 1.00 87.00 226 TRP A CA 1
ATOM 1765 C C . TRP A 1 226 ? -2.869 -2.158 -2.819 1.00 87.00 226 TRP A C 1
ATOM 1767 O O . TRP A 1 226 ? -1.674 -1.885 -2.891 1.00 87.00 226 TRP A O 1
ATOM 1777 N N . ALA A 1 227 ? -3.350 -3.040 -1.947 1.00 88.19 227 ALA A N 1
ATOM 1778 C CA . ALA A 1 227 ? -2.512 -3.805 -1.036 1.00 88.19 227 ALA A CA 1
ATOM 1779 C C . ALA A 1 227 ? -2.557 -5.304 -1.342 1.00 88.19 227 ALA A C 1
ATOM 1781 O O . ALA A 1 227 ? -3.440 -5.780 -2.056 1.00 88.19 227 ALA A O 1
ATOM 1782 N N . GLY A 1 228 ? -1.626 -6.038 -0.733 1.00 87.12 228 GLY A N 1
ATOM 1783 C CA . GLY A 1 228 ? -1.633 -7.496 -0.749 1.00 87.12 228 GLY A CA 1
ATOM 1784 C C . GLY A 1 228 ? -2.782 -8.095 0.069 1.00 87.12 228 GLY A C 1
ATOM 1785 O O . GLY A 1 228 ? -3.412 -7.435 0.906 1.00 87.12 228 GLY A O 1
ATOM 1786 N N . GLU A 1 229 ? -3.029 -9.390 -0.147 1.00 91.44 229 GLU A N 1
ATOM 1787 C CA . GLU A 1 229 ? -4.154 -10.134 0.439 1.00 91.44 229 GLU A CA 1
ATOM 1788 C C . GLU A 1 229 ? -4.216 -10.024 1.973 1.00 91.44 229 GLU A C 1
ATOM 1790 O O . GLU A 1 229 ? -5.293 -9.860 2.555 1.00 91.44 229 GLU A O 1
ATOM 1795 N N . GLU A 1 230 ? -3.063 -10.073 2.644 1.00 93.38 230 GLU A N 1
ATOM 1796 C CA . GLU A 1 230 ? -3.001 -10.033 4.103 1.00 93.38 230 GLU A CA 1
ATOM 1797 C C . GLU A 1 230 ? -3.469 -8.687 4.681 1.00 93.38 230 GLU A C 1
ATOM 1799 O O . GLU A 1 230 ? -4.320 -8.678 5.577 1.00 93.38 230 GLU A O 1
ATOM 1804 N N . GLU A 1 231 ? -2.978 -7.557 4.158 1.00 93.75 231 GLU A N 1
ATOM 1805 C CA . GLU A 1 231 ? -3.383 -6.216 4.608 1.00 93.75 231 GLU A CA 1
ATOM 1806 C C . GLU A 1 231 ? -4.884 -5.995 4.372 1.00 93.75 231 GLU A C 1
ATOM 1808 O O . GLU A 1 231 ? -5.594 -5.515 5.264 1.00 93.75 231 GLU A O 1
ATOM 1813 N N . ALA A 1 232 ? -5.390 -6.397 3.201 1.00 94.75 232 ALA A N 1
ATOM 1814 C CA . ALA A 1 232 ? -6.805 -6.286 2.858 1.00 94.75 232 ALA A CA 1
ATOM 1815 C C . ALA A 1 232 ? -7.684 -7.116 3.808 1.00 94.75 232 ALA A C 1
ATOM 1817 O O . ALA A 1 232 ? -8.681 -6.620 4.347 1.00 94.75 232 ALA A O 1
ATOM 1818 N N . ARG A 1 233 ? -7.285 -8.363 4.089 1.00 96.88 233 ARG A N 1
ATOM 1819 C CA . ARG A 1 233 ? -7.990 -9.256 5.017 1.00 96.88 233 ARG A CA 1
ATOM 1820 C C . ARG A 1 233 ? -8.021 -8.694 6.441 1.00 96.88 233 ARG A C 1
ATOM 1822 O O . ARG A 1 233 ? -9.075 -8.737 7.083 1.00 96.88 233 ARG A O 1
ATOM 1829 N N . LEU A 1 234 ? -6.894 -8.178 6.938 1.00 97.50 234 LEU A N 1
ATOM 1830 C CA . LEU A 1 234 ? -6.778 -7.606 8.285 1.00 97.50 234 LEU A CA 1
ATOM 1831 C C . LEU A 1 234 ? -7.576 -6.301 8.417 1.00 97.50 234 LEU A C 1
ATOM 1833 O O . LEU A 1 234 ? -8.297 -6.120 9.399 1.00 97.50 234 LEU A O 1
ATOM 1837 N N . SER A 1 235 ? -7.536 -5.435 7.403 1.00 96.69 235 SER A N 1
ATOM 1838 C CA . SER A 1 235 ? -8.318 -4.192 7.371 1.00 96.69 235 SER A CA 1
ATOM 1839 C C . SER A 1 235 ? -9.825 -4.472 7.372 1.00 96.69 235 SER A C 1
ATOM 1841 O O . SER A 1 235 ? -10.567 -3.893 8.167 1.00 96.69 235 SER A O 1
ATOM 1843 N N . ALA A 1 236 ? -10.283 -5.445 6.577 1.00 97.00 236 ALA A N 1
ATOM 1844 C CA . ALA A 1 236 ? -11.679 -5.886 6.586 1.00 97.00 236 ALA A CA 1
ATOM 1845 C C . ALA A 1 236 ? -12.087 -6.537 7.924 1.00 97.00 236 ALA A C 1
ATOM 1847 O O . ALA A 1 236 ? -13.229 -6.413 8.373 1.00 97.00 236 ALA A O 1
ATOM 1848 N N . ALA A 1 237 ? -11.174 -7.249 8.594 1.00 97.69 237 ALA A N 1
ATOM 1849 C CA . ALA A 1 237 ? -11.420 -7.780 9.934 1.00 97.69 237 ALA A CA 1
ATOM 1850 C C . ALA A 1 237 ? -11.562 -6.663 10.982 1.00 97.69 237 ALA A C 1
ATOM 1852 O O . ALA A 1 237 ? -12.464 -6.738 11.818 1.00 97.69 237 ALA A O 1
ATOM 1853 N N . ALA A 1 238 ? -10.733 -5.616 10.912 1.00 97.50 238 ALA A N 1
ATOM 1854 C CA . ALA A 1 238 ? -10.842 -4.446 11.779 1.00 97.50 238 ALA A CA 1
ATOM 1855 C C . ALA A 1 238 ? -12.186 -3.724 11.592 1.00 97.50 238 ALA A C 1
ATOM 1857 O O . ALA A 1 238 ? -12.870 -3.453 12.578 1.00 97.50 238 ALA A O 1
ATOM 1858 N N . GLN A 1 239 ? -12.604 -3.493 10.343 1.00 97.31 239 GLN A N 1
ATOM 1859 C CA . GLN A 1 239 ? -13.900 -2.888 10.022 1.00 97.31 239 GLN A CA 1
ATOM 1860 C C . GLN A 1 239 ? -15.073 -3.682 10.616 1.00 97.31 239 GLN A C 1
ATOM 1862 O O . GLN A 1 239 ? -15.879 -3.123 11.360 1.00 97.31 239 GLN A O 1
ATOM 1867 N N . ARG A 1 240 ? -15.135 -4.998 10.365 1.00 97.75 240 ARG A N 1
ATOM 1868 C CA . ARG A 1 240 ? -16.197 -5.867 10.909 1.00 97.75 240 ARG A CA 1
ATOM 1869 C C . ARG A 1 240 ? -16.254 -5.839 12.436 1.00 97.75 240 ARG A C 1
ATOM 1871 O O . ARG A 1 240 ? -17.332 -5.892 13.023 1.00 97.75 240 ARG A O 1
ATOM 1878 N N . ALA A 1 241 ? -15.100 -5.750 13.093 1.00 97.44 241 ALA A N 1
ATOM 1879 C CA . ALA A 1 241 ? -15.038 -5.647 14.544 1.00 97.44 241 ALA A CA 1
ATOM 1880 C C . ALA A 1 241 ? -15.580 -4.296 15.055 1.00 97.44 241 ALA A C 1
ATOM 1882 O O . ALA A 1 241 ? -16.265 -4.267 16.076 1.00 97.44 241 ALA A O 1
ATOM 1883 N N . VAL A 1 242 ? -15.361 -3.187 14.340 1.00 96.69 242 VAL A N 1
ATOM 1884 C CA . VAL A 1 242 ? -15.978 -1.894 14.690 1.00 96.69 242 VAL A CA 1
ATOM 1885 C C . VAL A 1 242 ? -17.492 -1.911 14.477 1.00 96.69 242 VAL A C 1
ATOM 1887 O O . VAL A 1 242 ? -18.226 -1.455 15.354 1.00 96.69 242 VAL A O 1
ATOM 1890 N N . GLU A 1 243 ? -17.976 -2.512 13.391 1.00 96.12 243 GLU A N 1
ATOM 1891 C CA . GLU A 1 243 ? -19.416 -2.696 13.158 1.00 96.12 243 GLU A CA 1
ATOM 1892 C C . GLU A 1 243 ? -20.065 -3.511 14.291 1.00 96.12 243 GLU A C 1
ATOM 1894 O O . GLU A 1 243 ? -21.100 -3.123 14.842 1.00 96.12 243 GLU A O 1
ATOM 1899 N N . ALA A 1 244 ? -19.409 -4.590 14.730 1.00 96.31 244 ALA A N 1
ATOM 1900 C CA . ALA A 1 244 ? -19.851 -5.383 15.875 1.00 96.31 244 ALA A CA 1
ATOM 1901 C C . ALA A 1 244 ? -19.812 -4.586 17.195 1.00 96.31 244 ALA A C 1
ATOM 1903 O O . ALA A 1 244 ? -20.654 -4.788 18.078 1.00 96.31 244 ALA A O 1
ATOM 1904 N N . ALA A 1 245 ? -18.853 -3.667 17.359 1.00 94.88 245 ALA A N 1
ATOM 1905 C CA . ALA A 1 245 ? -18.815 -2.764 18.507 1.00 94.88 245 ALA A CA 1
ATOM 1906 C C . ALA A 1 245 ? -20.018 -1.810 18.500 1.00 94.88 245 ALA A C 1
ATOM 1908 O O . ALA A 1 245 ? -20.675 -1.643 19.529 1.00 94.88 245 ALA A O 1
ATOM 1909 N N . ARG A 1 246 ? -20.368 -1.246 17.340 1.00 94.62 246 ARG A N 1
ATOM 1910 C CA . ARG A 1 246 ? -21.549 -0.388 17.182 1.00 94.62 246 ARG A CA 1
ATOM 1911 C C . ARG A 1 246 ? -22.848 -1.135 17.450 1.00 94.62 246 ARG A C 1
ATOM 1913 O O . ARG A 1 246 ? -23.720 -0.614 18.147 1.00 94.62 246 ARG A O 1
ATOM 1920 N N . GLU A 1 247 ? -22.983 -2.356 16.941 1.00 94.81 247 GLU A N 1
ATOM 1921 C CA . GLU A 1 247 ? -24.157 -3.186 17.207 1.00 94.81 247 GLU A CA 1
ATOM 1922 C C . GLU A 1 247 ? -24.309 -3.451 18.713 1.00 94.81 247 GLU A C 1
ATOM 1924 O O . GLU A 1 247 ? -25.398 -3.294 19.271 1.00 94.81 247 GLU A O 1
ATOM 1929 N N . ALA A 1 248 ? -23.214 -3.771 19.408 1.00 93.94 248 ALA A N 1
ATOM 1930 C CA . ALA A 1 248 ? -23.222 -3.936 20.859 1.00 93.94 248 ALA A CA 1
ATOM 1931 C C . ALA A 1 248 ? -23.651 -2.654 21.600 1.00 93.94 248 ALA A C 1
ATOM 1933 O O . ALA A 1 248 ? -24.482 -2.731 22.508 1.00 93.94 248 ALA A O 1
ATOM 1934 N N . LEU A 1 249 ? -23.192 -1.472 21.168 1.00 91.25 249 LEU A N 1
ATOM 1935 C CA . LEU A 1 249 ? -23.651 -0.194 21.732 1.00 91.25 249 LEU A CA 1
ATOM 1936 C C . LEU A 1 249 ? -25.138 0.056 21.513 1.00 91.25 249 LEU A C 1
ATOM 1938 O O . LEU A 1 249 ? -25.813 0.510 22.436 1.00 91.25 249 LEU A O 1
ATOM 1942 N N . SER A 1 250 ? -25.672 -0.297 20.342 1.00 91.88 250 SER A N 1
ATOM 1943 C CA . SER A 1 250 ? -27.110 -0.170 20.069 1.00 91.88 250 SER A CA 1
ATOM 1944 C C . SER A 1 250 ? -27.958 -1.024 21.025 1.00 91.88 250 SER A C 1
ATOM 1946 O O . SER A 1 250 ? -29.053 -0.625 21.426 1.00 91.88 250 SER A O 1
ATOM 1948 N N . ARG A 1 251 ? -27.409 -2.162 21.475 1.00 93.81 251 ARG A N 1
ATOM 1949 C CA . ARG A 1 251 ? -27.985 -3.038 22.509 1.00 93.81 251 ARG A CA 1
ATOM 1950 C C . ARG A 1 251 ? -27.667 -2.596 23.940 1.00 93.81 251 ARG A C 1
ATOM 1952 O O . ARG A 1 251 ? -28.117 -3.243 24.882 1.00 93.81 251 ARG A O 1
ATOM 1959 N N . ARG A 1 252 ? -26.930 -1.492 24.112 1.00 91.06 252 ARG A N 1
ATOM 1960 C CA . ARG A 1 252 ? -26.420 -0.972 25.392 1.00 91.06 252 ARG A CA 1
ATOM 1961 C C . ARG A 1 252 ? -25.473 -1.934 26.120 1.00 91.06 252 ARG A C 1
ATOM 1963 O O . ARG A 1 252 ? -25.318 -1.840 27.336 1.00 91.06 252 ARG A O 1
ATOM 1970 N N . ASP A 1 253 ? -24.820 -2.830 25.386 1.00 93.25 253 ASP A N 1
ATOM 1971 C CA . ASP A 1 253 ? -23.803 -3.734 25.919 1.00 93.25 253 ASP A CA 1
ATOM 1972 C C . ASP A 1 253 ? -22.412 -3.099 25.786 1.00 93.25 253 ASP A C 1
ATOM 1974 O O . ASP A 1 253 ? -21.701 -3.266 24.791 1.00 93.25 253 ASP A O 1
ATOM 1978 N N . LEU A 1 254 ? -22.032 -2.328 26.808 1.00 91.19 254 LEU A N 1
ATOM 1979 C CA . LEU A 1 254 ? -20.745 -1.627 26.848 1.00 91.19 254 LEU A CA 1
ATOM 1980 C C . LEU A 1 254 ? -19.556 -2.593 26.923 1.00 91.19 254 LEU A C 1
ATOM 1982 O O . LEU A 1 254 ? -18.471 -2.270 26.438 1.00 91.19 254 LEU A O 1
ATOM 1986 N N . TYR A 1 255 ? -19.745 -3.770 27.525 1.00 92.81 255 TYR A N 1
ATOM 1987 C CA . TYR A 1 255 ? -18.685 -4.764 27.664 1.00 92.81 255 TYR A CA 1
ATOM 1988 C C . TYR A 1 255 ? -18.378 -5.414 26.315 1.00 92.81 255 TYR A C 1
ATOM 1990 O O . TYR A 1 255 ? -17.222 -5.406 25.886 1.00 92.81 255 TYR A O 1
ATOM 1998 N N . ALA A 1 256 ? -19.407 -5.885 25.603 1.00 95.25 256 ALA A N 1
ATOM 1999 C CA . ALA A 1 256 ? -19.243 -6.437 24.261 1.00 95.25 256 ALA A CA 1
ATOM 2000 C C . ALA A 1 256 ? -18.713 -5.386 23.275 1.00 95.25 256 ALA A C 1
ATOM 2002 O O . ALA A 1 256 ? -17.812 -5.682 22.491 1.00 95.25 256 ALA A O 1
ATOM 2003 N N . ALA A 1 257 ? -19.194 -4.139 23.359 1.00 94.38 257 ALA A N 1
ATOM 2004 C CA . ALA A 1 257 ? -18.676 -3.049 22.536 1.00 94.38 257 ALA A CA 1
ATOM 2005 C C . ALA A 1 257 ? -17.174 -2.835 22.752 1.00 94.38 257 ALA A C 1
ATOM 2007 O O . ALA A 1 257 ? -16.414 -2.703 21.795 1.00 94.38 257 ALA A O 1
ATOM 2008 N N . ARG A 1 258 ? -16.729 -2.860 24.012 1.00 95.12 258 ARG A N 1
ATOM 2009 C CA . ARG A 1 258 ? -15.319 -2.699 24.365 1.00 95.12 258 ARG A CA 1
ATOM 2010 C C . ARG A 1 258 ? -14.463 -3.877 23.892 1.00 95.12 258 ARG A C 1
ATOM 2012 O O . ARG A 1 258 ? -13.370 -3.639 23.386 1.00 95.12 258 ARG A O 1
ATOM 2019 N N . ILE A 1 259 ? -14.944 -5.119 24.004 1.00 97.44 259 ILE A N 1
ATOM 2020 C CA . ILE A 1 259 ? -14.243 -6.296 23.455 1.00 97.44 259 ILE A CA 1
ATOM 2021 C C . ILE A 1 259 ? -14.052 -6.147 21.946 1.00 97.44 259 ILE A C 1
ATOM 2023 O O . ILE A 1 259 ? -12.928 -6.256 21.459 1.00 97.44 259 ILE A O 1
ATOM 2027 N N . ASN A 1 260 ? -15.131 -5.855 21.221 1.00 97.50 260 ASN A N 1
ATOM 2028 C CA . ASN A 1 260 ? -15.102 -5.732 19.766 1.00 97.50 260 ASN A CA 1
ATOM 2029 C C . ASN A 1 260 ? -14.175 -4.598 19.309 1.00 97.50 260 ASN A C 1
ATOM 2031 O O . ASN A 1 260 ? -13.397 -4.772 18.375 1.00 97.50 260 ASN A O 1
ATOM 2035 N N . LEU A 1 261 ? -14.161 -3.477 20.031 1.00 96.31 261 LEU A N 1
ATOM 2036 C CA . LEU A 1 261 ? -13.229 -2.382 19.776 1.00 96.31 261 LEU A CA 1
ATOM 2037 C C . LEU A 1 261 ? -11.768 -2.774 20.063 1.00 96.31 261 LEU A C 1
ATOM 2039 O O . LEU A 1 261 ? -10.867 -2.391 19.323 1.00 96.31 261 LEU A O 1
ATOM 2043 N N . GLY A 1 262 ? -11.520 -3.581 21.099 1.00 97.38 262 GLY A N 1
ATOM 2044 C CA . GLY A 1 262 ? -10.199 -4.153 21.375 1.00 97.38 262 GLY A CA 1
ATOM 2045 C C . GLY A 1 262 ? -9.706 -5.064 20.247 1.00 97.38 262 GLY A C 1
ATOM 2046 O O . GLY A 1 262 ? -8.554 -4.952 19.830 1.00 97.38 262 GLY A O 1
ATOM 2047 N N . ILE A 1 263 ? -10.585 -5.915 19.708 1.00 98.06 263 ILE A N 1
ATOM 2048 C CA . ILE A 1 263 ? -10.295 -6.750 18.533 1.00 98.06 263 ILE A CA 1
ATOM 2049 C C . ILE A 1 263 ? -9.991 -5.862 17.323 1.00 98.06 263 ILE A C 1
ATOM 2051 O O . ILE A 1 263 ? -8.976 -6.071 16.662 1.00 98.06 263 ILE A O 1
ATOM 2055 N N . ALA A 1 264 ? -10.815 -4.842 17.068 1.00 98.00 264 ALA A N 1
ATOM 2056 C CA . ALA A 1 264 ? -10.614 -3.910 15.962 1.00 98.00 264 ALA A CA 1
ATOM 2057 C C . ALA A 1 264 ? -9.243 -3.219 16.020 1.00 98.00 264 ALA A C 1
ATOM 2059 O O . ALA A 1 264 ? -8.545 -3.167 15.011 1.00 98.00 264 ALA A O 1
ATOM 2060 N N . ILE A 1 265 ? -8.812 -2.771 17.207 1.00 98.31 265 ILE A N 1
ATOM 2061 C CA . ILE A 1 265 ? -7.481 -2.178 17.418 1.00 98.31 265 ILE A CA 1
ATOM 2062 C C . ILE A 1 265 ? -6.371 -3.172 17.062 1.00 98.31 265 ILE A C 1
ATOM 2064 O O . ILE A 1 265 ? -5.423 -2.802 16.372 1.00 98.31 265 ILE A O 1
ATOM 2068 N N . GLN A 1 266 ? -6.466 -4.428 17.510 1.00 98.31 266 GLN A N 1
ATOM 2069 C CA . GLN A 1 266 ? -5.444 -5.439 17.212 1.00 98.31 266 GLN A CA 1
ATOM 2070 C C . GLN A 1 266 ? -5.361 -5.746 15.714 1.00 98.31 266 GLN A C 1
ATOM 2072 O O . GLN A 1 266 ? -4.261 -5.825 15.167 1.00 98.31 266 GLN A O 1
ATOM 2077 N N . GLN A 1 267 ? -6.510 -5.863 15.044 1.00 98.25 267 GLN A N 1
ATOM 2078 C CA . GLN A 1 267 ? -6.568 -6.098 13.600 1.00 98.25 267 GLN A CA 1
ATOM 2079 C C . GLN A 1 267 ? -6.037 -4.898 12.808 1.00 98.25 267 GLN A C 1
ATOM 2081 O O . GLN A 1 267 ? -5.248 -5.083 11.889 1.00 98.25 267 GLN A O 1
ATOM 2086 N N . ALA A 1 268 ? -6.376 -3.669 13.207 1.00 97.69 268 ALA A N 1
ATOM 2087 C CA . ALA A 1 268 ? -5.857 -2.459 12.573 1.00 97.69 268 ALA A CA 1
ATOM 2088 C C . ALA A 1 268 ? -4.338 -2.301 12.772 1.00 97.69 268 ALA A C 1
ATOM 2090 O O . ALA A 1 268 ? -3.633 -1.940 11.835 1.00 97.69 268 ALA A O 1
ATOM 2091 N N . LEU A 1 269 ? -3.800 -2.643 13.950 1.00 98.12 269 LEU A N 1
ATOM 2092 C CA . LEU A 1 269 ? -2.349 -2.675 14.195 1.00 98.12 269 LEU A CA 1
ATOM 2093 C C . LEU A 1 269 ? -1.636 -3.756 13.374 1.00 98.12 269 LEU A C 1
ATOM 2095 O O . LEU A 1 269 ? -0.481 -3.583 12.990 1.00 98.12 269 LEU A O 1
ATOM 2099 N N . ALA A 1 270 ? -2.278 -4.902 13.152 1.00 97.44 270 ALA A N 1
ATOM 2100 C CA . ALA A 1 270 ? -1.744 -5.943 12.282 1.00 97.44 270 ALA A CA 1
ATOM 2101 C C . ALA A 1 270 ? -1.763 -5.491 10.813 1.00 97.44 270 ALA A C 1
ATOM 2103 O O . ALA A 1 270 ? -0.743 -5.607 10.144 1.00 97.44 270 ALA A O 1
ATOM 2104 N N . ALA A 1 271 ? -2.868 -4.896 10.348 1.00 96.75 271 ALA A N 1
ATOM 2105 C CA . ALA A 1 271 ? -2.976 -4.322 9.008 1.00 96.75 271 ALA A CA 1
ATOM 2106 C C . ALA A 1 271 ? -1.918 -3.237 8.773 1.00 96.75 271 ALA A C 1
ATOM 2108 O O . ALA A 1 271 ? -1.241 -3.250 7.753 1.00 96.75 271 ALA A O 1
ATOM 2109 N N . ARG A 1 272 ? -1.702 -2.349 9.751 1.00 96.75 272 ARG A N 1
ATOM 2110 C CA . ARG A 1 272 ? -0.673 -1.308 9.656 1.00 96.75 272 ARG A CA 1
ATOM 2111 C C . ARG A 1 272 ? 0.730 -1.895 9.533 1.00 96.75 272 ARG A C 1
ATOM 2113 O O . ARG A 1 272 ? 1.506 -1.445 8.702 1.00 96.75 272 ARG A O 1
ATOM 2120 N N . ARG A 1 273 ? 1.049 -2.921 10.328 1.00 96.06 273 ARG A N 1
ATOM 2121 C CA . ARG A 1 273 ? 2.336 -3.626 10.228 1.00 96.06 273 ARG A CA 1
ATOM 2122 C C . ARG A 1 273 ? 2.502 -4.299 8.868 1.00 96.06 273 ARG A C 1
ATOM 2124 O O . ARG A 1 273 ? 3.567 -4.171 8.280 1.00 96.06 273 ARG A O 1
ATOM 2131 N N . ALA A 1 274 ? 1.454 -4.945 8.355 1.00 94.00 274 ALA A N 1
ATOM 2132 C CA . ALA A 1 274 ? 1.465 -5.525 7.014 1.00 94.00 274 ALA A CA 1
ATOM 2133 C C . ALA A 1 274 ? 1.741 -4.449 5.949 1.00 94.00 274 ALA A C 1
ATOM 2135 O O . ALA A 1 274 ? 2.623 -4.639 5.112 1.00 94.00 274 ALA A O 1
ATOM 2136 N N . ALA A 1 275 ? 1.083 -3.289 6.054 1.00 92.06 275 ALA A N 1
ATOM 2137 C CA . ALA A 1 275 ? 1.308 -2.144 5.176 1.00 92.06 275 ALA A CA 1
ATOM 2138 C C . ALA A 1 275 ? 2.749 -1.610 5.268 1.00 92.06 275 ALA A C 1
ATOM 2140 O O . ALA A 1 275 ? 3.354 -1.320 4.242 1.00 92.06 275 ALA A O 1
ATOM 2141 N N . GLU A 1 276 ? 3.332 -1.513 6.469 1.00 90.88 276 GLU A N 1
ATOM 2142 C CA . GLU A 1 276 ? 4.724 -1.082 6.686 1.00 90.88 276 GLU A CA 1
ATOM 2143 C C . GLU A 1 276 ? 5.739 -2.044 6.051 1.00 90.88 276 GLU A C 1
ATOM 2145 O O . GLU A 1 276 ? 6.740 -1.593 5.490 1.00 90.88 276 GLU A O 1
ATOM 2150 N N . THR A 1 277 ? 5.475 -3.351 6.131 1.00 87.56 277 THR A N 1
ATOM 2151 C CA . THR A 1 277 ? 6.357 -4.411 5.616 1.00 87.56 277 THR A CA 1
ATOM 2152 C C . THR A 1 277 ? 6.154 -4.736 4.139 1.00 87.56 277 THR A C 1
ATOM 2154 O O . THR A 1 277 ? 6.991 -5.428 3.557 1.00 87.56 277 THR A O 1
ATOM 2157 N N . ALA A 1 278 ? 5.069 -4.254 3.525 1.00 78.12 278 ALA A N 1
ATOM 2158 C CA . ALA A 1 278 ? 4.836 -4.407 2.098 1.00 78.12 278 ALA A CA 1
ATOM 2159 C C . ALA A 1 278 ? 5.958 -3.696 1.328 1.00 78.12 278 ALA A C 1
ATOM 2161 O O . ALA A 1 278 ? 6.174 -2.492 1.485 1.00 78.12 278 ALA A O 1
ATOM 2162 N N . LYS A 1 279 ? 6.707 -4.458 0.523 1.00 64.19 279 LYS A N 1
ATOM 2163 C CA . LYS A 1 279 ? 7.746 -3.891 -0.338 1.00 64.19 279 LYS A CA 1
ATOM 2164 C C . LYS A 1 279 ? 7.077 -3.033 -1.418 1.00 64.19 279 LYS A C 1
ATOM 2166 O O . LYS A 1 279 ? 6.106 -3.497 -2.018 1.00 64.19 279 LYS A O 1
ATOM 2171 N N . PRO A 1 280 ? 7.591 -1.828 -1.716 1.00 55.88 280 PRO A N 1
ATOM 2172 C CA . PRO A 1 280 ? 7.113 -1.069 -2.863 1.00 55.88 280 PRO A CA 1
ATOM 2173 C C . PRO A 1 280 ? 7.350 -1.889 -4.140 1.00 55.88 280 PRO A C 1
ATOM 2175 O O . PRO A 1 280 ? 8.473 -2.314 -4.404 1.00 55.88 280 PRO A O 1
ATOM 2178 N N . GLY A 1 281 ? 6.287 -2.140 -4.910 1.00 50.53 281 GLY A N 1
ATOM 2179 C CA . GLY A 1 281 ? 6.365 -2.776 -6.231 1.00 50.53 281 GLY A CA 1
ATOM 2180 C C . GLY A 1 281 ? 5.925 -4.242 -6.347 1.00 50.53 281 GLY A C 1
ATOM 2181 O O . GLY A 1 281 ? 5.979 -4.765 -7.454 1.00 50.53 281 GLY A O 1
ATOM 2182 N N . ILE A 1 282 ? 5.456 -4.903 -5.281 1.00 42.91 282 ILE A N 1
ATOM 2183 C CA . ILE A 1 282 ? 4.860 -6.251 -5.385 1.00 42.91 282 ILE A CA 1
ATOM 2184 C C . ILE A 1 282 ? 3.411 -6.192 -4.869 1.00 42.91 282 ILE A C 1
ATOM 2186 O O . ILE A 1 282 ? 3.237 -5.957 -3.671 1.00 42.91 282 ILE A O 1
ATOM 2190 N N . PRO A 1 283 ? 2.387 -6.325 -5.740 1.00 44.88 283 PRO A N 1
ATOM 2191 C CA . PRO A 1 283 ? 1.008 -6.537 -5.301 1.00 44.88 283 PRO A CA 1
ATOM 2192 C C . PRO A 1 283 ? 0.834 -7.888 -4.593 1.00 44.88 283 PRO A C 1
ATOM 2194 O O . PRO A 1 283 ? 1.505 -8.863 -5.002 1.00 44.88 283 PRO A O 1
#

Foldseek 3Di:
DPPVVVVVVVVVVVVVVVVPPPPDDDDDDDDDDDDDDDDDDDDDDDDDDDPPDDDDDDDPDDPPDPDDDPPDDPVVVVVVVVVVVVVVVVVVVVVVVVVVVVVVVVVVVPDDPVVVVVPDDDPPPDDPVVVVVVVVVVVVVVVVVVVVVVVVVVVVVVVVVVVVVLVVVLVVLVVLLVVLLVLLVVLLVLLVVVLVCLVVVNLPCLVSLVVSLVSLVVSLVSCVPRHDPLLNVLSVQLNVLSVQLVVCVVVVNSPSNSVSSVSSSVSSVSSSVRSVPDDRPDD

Nearest PDB structures (foldseek):
  1yvi-assembly2_B  TM=6.639E-01  e=3.301E-01  Oryza sativa
  1yvi-assembly1_A  TM=6.730E-01  e=5.089E-01  Oryza sativa
  8dz8-assembly2_B  TM=7.322E-01  e=1.209E+00  synthetic construct

Radius of gyration: 37.82 Å; Cα contacts (8 Å, |Δi|>4): 141; chains: 1; bounding box: 88×74×102 Å

Mean predicted aligned error: 20.48 Å

Secondary structure (DSSP, 8-state):
--SSHHHHHHHHHHHTTTTTSSS--PPPPPPPPP------------------PPPPPPPS----PPPP--PPPHHHHHHHHHHHHHHHHHHHHHHHHHHHHHHHHHHHHTS-HHHHTTS-SS---S-HHHHHHHHHHHHHHHHHHHHHHHHHHHHHHHHHHHHHHHHHHHHHHHHHHHHHHHHHHHHHHHHHHHHHHHHTT--TTHHHHHHHHHHHHHHHHHHHHHS-HHHHHHHHHHHHHHHHHHHHHHTT-HHHHHHHHHHHHHHHHHHHHHHHHSPTT--

Solvent-accessible surface area (backbone atoms only — not comparable to full-atom values): 16716 Å² total; per-residue (Å²): 137,77,74,70,67,64,64,59,64,62,56,60,64,63,59,65,65,64,73,70,74,80,84,80,83,82,91,77,85,85,83,81,83,88,83,88,85,87,89,86,80,91,84,86,88,80,91,87,81,88,74,85,72,77,82,76,82,76,79,78,80,80,76,78,70,78,76,76,80,77,75,72,53,70,69,56,53,51,50,52,51,54,54,50,52,49,52,52,51,54,51,55,51,52,51,49,52,54,50,53,50,52,56,48,52,56,58,58,72,72,56,62,78,76,68,58,64,80,71,67,77,89,74,84,88,66,55,75,69,56,51,53,55,49,50,55,52,50,52,51,51,50,51,54,50,49,55,50,50,53,54,48,52,53,50,51,54,52,51,51,54,51,49,52,55,51,50,56,51,40,53,52,47,47,54,51,49,54,54,36,44,59,32,41,52,54,28,41,54,51,47,51,54,49,43,55,37,43,74,73,68,53,79,94,42,66,72,60,49,57,47,36,50,54,35,32,49,48,35,19,58,47,22,66,73,69,44,38,73,66,29,19,53,25,22,46,50,14,36,54,22,41,54,50,14,51,53,24,48,76,72,68,34,58,66,59,16,41,51,25,39,53,50,16,43,53,27,35,55,50,17,40,50,43,57,71,68,52,59,90,83,64,111

Sequence (283 aa):
MRLRLFAFAASLFLLATIGHVLVQMPYGEPSEPEVEGEAGEEAAPPEDEEALAEPAPLPPDEELVPEGEEVPDIETLRQQAEDAQRRVAEHLEAARQAQEEADRARRLAGLAPDELREAEEPEAPFSMEELVRRVEALEAQLAELQERDEASEEEIAALEEELEALEERNELVEQNRIQRIDTLDRGIDSMRTLFERLATGNADIEGALAQVERELDRAASEAARWAGEEEARLSAAAQRAVEAAREALSRRDLYAARINLGIAIQQALAARRAAETAKPGIP

pLDDT: mean 73.02, std 23.69, range [27.95, 98.31]